Protein AF-A0A955UQC1-F1 (afdb_monomer)

Mean predicted aligned error: 3.85 Å

Structure (mmCIF, N/CA/C/O backbone):
data_AF-A0A955UQC1-F1
#
_entry.id   AF-A0A955UQC1-F1
#
loop_
_atom_site.group_PDB
_atom_site.id
_atom_site.type_symbol
_atom_site.label_atom_id
_atom_site.label_alt_id
_atom_site.label_comp_id
_atom_site.label_asym_id
_atom_site.label_entity_id
_atom_site.label_seq_id
_atom_site.pdbx_PDB_ins_code
_atom_site.Cartn_x
_atom_site.Cartn_y
_atom_site.Cartn_z
_atom_site.occupancy
_atom_site.B_iso_or_equiv
_atom_site.auth_seq_id
_atom_site.auth_comp_id
_atom_site.auth_asym_id
_atom_site.auth_atom_id
_atom_site.pdbx_PDB_model_num
ATOM 1 N N . TYR A 1 1 ? 3.484 3.403 5.126 1.00 84.62 1 TYR A N 1
ATOM 2 C CA . TYR A 1 1 ? 3.636 3.191 6.581 1.00 84.62 1 TYR A CA 1
ATOM 3 C C . TYR A 1 1 ? 2.274 3.178 7.235 1.00 84.62 1 TYR A C 1
ATOM 5 O O . TYR A 1 1 ? 1.627 4.215 7.297 1.00 84.62 1 TYR A O 1
ATOM 13 N N . MET A 1 2 ? 1.822 2.006 7.668 1.00 85.56 2 MET A N 1
ATOM 14 C CA . MET A 1 2 ? 0.507 1.845 8.287 1.00 85.56 2 MET A CA 1
ATOM 15 C C . MET A 1 2 ? 0.524 2.373 9.727 1.00 85.56 2 MET A C 1
ATOM 17 O O . MET A 1 2 ? 1.533 2.242 10.410 1.00 85.56 2 MET A O 1
ATOM 21 N N . GLY A 1 3 ? -0.562 3.000 10.184 1.00 79.56 3 GLY A N 1
ATOM 22 C CA . GLY A 1 3 ? -0.745 3.388 11.591 1.00 79.56 3 GLY A CA 1
ATOM 23 C C . GLY A 1 3 ? 0.014 4.616 12.073 1.00 79.56 3 GLY A C 1
ATOM 24 O O . GLY A 1 3 ? -0.370 5.173 13.093 1.00 79.56 3 GLY A O 1
ATOM 25 N N . VAL A 1 4 ? 1.039 5.088 11.357 1.00 83.25 4 VAL A N 1
ATOM 26 C CA . VAL A 1 4 ? 1.856 6.235 11.795 1.00 83.25 4 VAL A CA 1
ATOM 27 C C . VAL A 1 4 ? 0.993 7.456 12.116 1.00 83.25 4 VAL A C 1
ATOM 29 O O . VAL A 1 4 ? 1.142 8.016 13.198 1.00 83.25 4 VAL A O 1
ATOM 32 N N . SER A 1 5 ? 0.040 7.820 11.255 1.00 72.75 5 SER A N 1
ATOM 33 C CA . SER A 1 5 ? -0.878 8.936 11.524 1.00 72.75 5 SER A CA 1
ATOM 34 C C . SER A 1 5 ? -1.735 8.704 12.773 1.00 72.75 5 SER A C 1
ATOM 36 O O . SER A 1 5 ? -1.867 9.605 13.585 1.00 72.75 5 SER A O 1
ATOM 38 N N . ALA A 1 6 ? -2.231 7.487 13.013 1.00 71.50 6 ALA A N 1
ATOM 39 C CA . ALA A 1 6 ? -2.996 7.189 14.228 1.00 71.50 6 ALA A CA 1
ATOM 40 C C . ALA A 1 6 ? -2.135 7.317 15.500 1.00 71.50 6 ALA A C 1
ATOM 42 O O . ALA A 1 6 ? -2.596 7.814 16.523 1.00 71.50 6 ALA A O 1
ATOM 43 N N . THR A 1 7 ? -0.845 6.965 15.433 1.00 70.69 7 THR A N 1
ATOM 44 C CA . THR A 1 7 ? 0.076 7.173 16.567 1.00 70.69 7 THR A CA 1
ATOM 45 C C . THR A 1 7 ? 0.348 8.646 16.869 1.00 70.69 7 THR A C 1
ATOM 47 O O . THR A 1 7 ? 0.724 8.983 17.994 1.00 70.69 7 THR A O 1
ATOM 50 N N . VAL A 1 8 ? 0.135 9.537 15.892 1.00 69.06 8 VAL A N 1
ATOM 51 C CA . VAL A 1 8 ? 0.156 10.993 16.098 1.00 69.06 8 VAL A CA 1
ATOM 52 C C . VAL A 1 8 ? -1.052 11.459 16.909 1.00 69.06 8 VAL A C 1
ATOM 54 O O . VAL A 1 8 ? -0.929 12.437 17.643 1.00 69.06 8 VAL A O 1
ATOM 57 N N . ASP A 1 9 ? -2.175 10.753 16.860 1.00 71.38 9 ASP A N 1
ATOM 58 C CA . ASP A 1 9 ? -3.395 11.144 17.571 1.00 71.38 9 ASP A CA 1
ATOM 59 C C . ASP A 1 9 ? -3.494 10.532 18.978 1.00 71.38 9 ASP A C 1
ATOM 61 O O . ASP A 1 9 ? -4.309 10.968 19.787 1.00 71.38 9 ASP A O 1
ATOM 65 N N . GLU A 1 10 ? -2.615 9.581 19.322 1.00 80.44 10 GLU A N 1
ATOM 66 C CA . GLU A 1 10 ? -2.558 8.919 20.631 1.00 80.44 10 GLU A CA 1
ATOM 67 C C . GLU A 1 10 ? -1.360 9.417 21.471 1.00 80.44 10 GLU A C 1
ATOM 69 O O . GLU A 1 10 ? -0.238 8.924 21.314 1.00 80.44 10 GLU A O 1
ATOM 74 N N . PRO A 1 11 ? -1.535 10.372 22.412 1.00 73.75 11 PRO A N 1
ATOM 75 C CA . PRO A 1 11 ? -0.420 10.999 23.137 1.00 73.75 11 PRO A CA 1
ATOM 76 C C . PRO A 1 11 ? 0.472 10.027 23.925 1.00 73.75 11 PRO A C 1
ATOM 78 O O . PRO A 1 11 ? 1.648 10.313 24.141 1.00 73.75 11 PRO A O 1
ATOM 81 N N . GLY A 1 12 ? -0.071 8.882 24.349 1.00 81.00 12 GLY A N 1
ATOM 82 C CA . GLY A 1 12 ? 0.655 7.849 25.094 1.00 81.00 12 GLY A CA 1
ATOM 83 C C . GLY A 1 12 ? 1.403 6.827 24.231 1.00 81.00 12 GLY A C 1
ATOM 84 O O . GLY A 1 12 ? 2.103 5.980 24.788 1.00 81.00 12 GLY A O 1
ATOM 85 N N . HIS A 1 13 ? 1.271 6.871 22.900 1.00 83.44 13 HIS A N 1
ATOM 86 C CA . HIS A 1 13 ? 1.811 5.827 22.034 1.00 83.44 13 HIS A CA 1
ATOM 87 C C . HIS A 1 13 ? 3.357 5.812 22.060 1.00 83.44 13 HIS A C 1
ATOM 89 O O . HIS A 1 13 ? 3.979 6.859 21.848 1.00 83.44 13 HIS A O 1
ATOM 95 N N . PRO A 1 14 ? 4.022 4.652 22.264 1.00 83.19 14 PRO A N 1
ATOM 96 C CA . PRO A 1 14 ? 5.483 4.560 22.369 1.00 83.19 14 PRO A CA 1
ATOM 97 C C . PRO A 1 14 ? 6.253 5.211 21.214 1.00 83.19 14 PRO A C 1
ATOM 99 O O . PRO A 1 14 ? 7.292 5.833 21.445 1.00 83.19 14 PRO A O 1
ATOM 102 N N . LEU A 1 15 ? 5.722 5.124 19.988 1.00 83.81 15 LEU A N 1
ATOM 103 C CA . LEU A 1 15 ? 6.350 5.707 18.796 1.00 83.81 15 LEU A CA 1
ATOM 104 C C . LEU A 1 15 ? 6.416 7.239 18.809 1.00 83.81 15 LEU A C 1
ATOM 106 O O . LEU A 1 15 ? 7.282 7.798 18.143 1.00 83.81 15 LEU A O 1
ATOM 110 N N . ARG A 1 16 ? 5.610 7.941 19.620 1.00 85.94 16 ARG A N 1
ATOM 111 C CA . ARG A 1 16 ? 5.731 9.405 19.770 1.00 85.94 16 ARG A CA 1
ATOM 112 C C . ARG A 1 16 ? 7.060 9.850 20.371 1.00 85.94 16 ARG A C 1
ATOM 114 O O . ARG A 1 16 ? 7.409 11.025 20.281 1.00 85.94 16 ARG A O 1
ATOM 121 N N . ARG A 1 17 ? 7.801 8.933 21.001 1.00 86.75 17 ARG A N 1
ATOM 122 C CA . ARG A 1 17 ? 9.149 9.203 21.520 1.00 86.75 17 ARG A CA 1
ATOM 123 C C . ARG A 1 17 ? 10.223 9.161 20.437 1.00 86.75 17 ARG A C 1
ATOM 125 O O . ARG A 1 17 ? 11.336 9.606 20.697 1.00 86.75 17 ARG A O 1
ATOM 132 N N . LEU A 1 18 ? 9.917 8.636 19.250 1.00 88.88 18 LEU A N 1
ATOM 133 C CA . LEU A 1 18 ? 10.878 8.593 18.157 1.00 88.88 18 LEU A CA 1
ATOM 134 C C . LEU A 1 18 ? 11.140 10.012 17.634 1.00 88.88 18 LEU A C 1
ATOM 136 O O . LEU A 1 18 ? 10.176 10.719 17.326 1.00 88.88 18 LEU A O 1
ATOM 140 N N . PRO A 1 19 ? 12.413 10.420 17.458 1.00 91.06 19 PRO A N 1
ATOM 141 C CA . PRO A 1 19 ? 12.751 11.749 16.948 1.00 91.06 19 PRO A CA 1
ATOM 142 C C . PRO A 1 19 ? 12.067 12.069 15.619 1.00 91.06 19 PRO A C 1
ATOM 144 O O . PRO A 1 19 ? 11.591 13.181 15.415 1.00 91.06 19 PRO A O 1
ATOM 147 N N . LEU A 1 20 ? 11.951 11.069 14.742 1.00 90.06 20 LEU A N 1
ATOM 148 C CA . LEU A 1 20 ? 11.272 11.214 13.462 1.00 90.06 20 LEU A CA 1
ATOM 149 C C . LEU A 1 20 ? 9.786 11.571 13.619 1.00 90.06 20 LEU A C 1
ATOM 151 O O . LEU A 1 20 ? 9.292 12.456 12.924 1.00 90.06 20 LEU A O 1
ATOM 155 N N . ILE A 1 21 ? 9.074 10.904 14.531 1.00 89.94 21 ILE A N 1
ATOM 156 C CA . ILE A 1 21 ? 7.656 11.187 14.788 1.00 89.94 21 ILE A CA 1
ATOM 157 C C . ILE A 1 21 ? 7.507 12.558 15.447 1.00 89.94 21 ILE A C 1
ATOM 159 O O . ILE A 1 21 ? 6.613 13.312 15.082 1.00 89.94 21 ILE A O 1
ATOM 163 N N . GLN A 1 22 ? 8.412 12.930 16.355 1.00 90.44 22 GLN A N 1
ATOM 164 C CA . GLN A 1 22 ? 8.434 14.270 16.948 1.00 90.44 22 GLN A CA 1
ATOM 165 C C . GLN A 1 22 ? 8.659 15.371 15.908 1.00 90.44 22 GLN A C 1
ATOM 167 O O . GLN A 1 22 ? 8.051 16.434 16.013 1.00 90.44 22 GLN A O 1
ATOM 172 N N . ASP A 1 23 ? 9.516 15.126 14.916 1.00 92.25 23 ASP A N 1
ATOM 173 C CA . ASP A 1 23 ? 9.718 16.039 13.794 1.00 92.25 23 ASP A CA 1
ATOM 174 C C . ASP A 1 23 ? 8.457 16.110 12.920 1.00 92.25 23 ASP A C 1
ATOM 176 O O . ASP A 1 23 ? 7.991 17.213 12.646 1.00 92.25 23 ASP A O 1
ATOM 180 N N . LEU A 1 24 ? 7.841 14.970 12.579 1.00 89.06 24 LEU A N 1
ATOM 181 C CA . LEU A 1 24 ? 6.614 14.899 11.771 1.00 89.06 24 LEU A CA 1
ATOM 182 C C . LEU A 1 24 ? 5.438 15.684 12.376 1.00 89.06 24 LEU A C 1
ATOM 184 O O . LEU A 1 24 ? 4.658 16.277 11.637 1.00 89.06 24 LEU A O 1
ATOM 188 N N . VAL A 1 25 ? 5.306 15.698 13.704 1.00 87.75 25 VAL A N 1
ATOM 189 C CA . VAL A 1 25 ? 4.185 16.350 14.411 1.00 87.75 25 VAL A CA 1
ATOM 190 C C . VAL A 1 25 ? 4.533 17.735 14.949 1.00 87.75 25 VAL A C 1
ATOM 192 O O . VAL A 1 25 ? 3.756 18.321 15.697 1.00 87.75 25 VAL A O 1
ATOM 195 N N . SER A 1 26 ? 5.720 18.251 14.627 1.00 90.25 26 SER A N 1
ATOM 196 C CA . SER A 1 26 ? 6.192 19.516 15.178 1.00 90.25 26 SER A CA 1
ATOM 197 C C . SER A 1 26 ? 5.432 20.716 14.609 1.00 90.25 26 SER A C 1
ATOM 199 O O . SER A 1 26 ? 5.205 20.816 13.399 1.00 90.25 26 SER A O 1
ATOM 201 N N . ASP A 1 27 ? 5.136 21.694 15.467 1.00 92.94 27 ASP A N 1
ATOM 202 C CA . ASP A 1 27 ? 4.647 23.012 15.046 1.00 92.94 27 ASP A CA 1
ATOM 203 C C . ASP A 1 27 ? 5.689 23.797 14.230 1.00 92.94 27 ASP A C 1
ATOM 205 O O . ASP A 1 27 ? 5.326 24.664 13.439 1.00 92.94 27 ASP A O 1
ATOM 209 N N . ASP A 1 28 ? 6.973 23.450 14.351 1.00 96.62 28 ASP A N 1
ATOM 210 C CA . ASP A 1 28 ? 8.043 24.023 13.539 1.00 96.62 28 ASP A CA 1
ATOM 211 C C . ASP A 1 28 ? 8.021 23.456 12.110 1.00 96.62 28 ASP A C 1
ATOM 213 O O . ASP A 1 28 ? 8.192 22.253 11.885 1.00 96.62 28 ASP A O 1
ATOM 217 N N . THR A 1 29 ? 7.848 24.341 11.126 1.00 96.38 29 THR A N 1
ATOM 218 C CA . THR A 1 29 ? 7.756 23.978 9.706 1.00 96.38 29 THR A CA 1
ATOM 219 C C . THR A 1 29 ? 8.990 23.234 9.199 1.00 96.38 29 THR A C 1
ATOM 221 O O . THR A 1 29 ? 8.847 22.273 8.445 1.00 96.38 29 THR A O 1
ATOM 224 N N . ALA A 1 30 ? 10.199 23.635 9.599 1.00 96.31 30 ALA A N 1
ATOM 225 C CA . ALA A 1 30 ? 11.427 23.006 9.123 1.00 96.31 30 ALA A CA 1
ATOM 226 C C . ALA A 1 30 ? 11.591 21.597 9.710 1.00 96.31 30 ALA A C 1
ATOM 228 O O . ALA A 1 30 ? 11.988 20.672 9.000 1.00 96.31 30 ALA A O 1
ATOM 229 N N . ARG A 1 31 ? 11.247 21.406 10.989 1.00 95.38 31 ARG A N 1
ATOM 230 C CA . ARG A 1 31 ? 11.199 20.076 11.618 1.00 95.38 31 ARG A CA 1
ATOM 231 C C . ARG A 1 31 ? 10.185 19.175 10.923 1.00 95.38 31 ARG A C 1
ATOM 233 O O . ARG A 1 31 ? 10.532 18.064 10.527 1.00 95.38 31 ARG A O 1
ATOM 240 N N . ARG A 1 32 ? 8.981 19.692 10.680 1.00 93.62 32 ARG A N 1
ATOM 241 C CA . ARG A 1 32 ? 7.915 18.968 9.979 1.00 93.62 32 ARG A CA 1
ATOM 242 C C . ARG A 1 32 ? 8.330 18.531 8.583 1.00 93.62 32 ARG A C 1
ATOM 244 O O . ARG A 1 32 ? 8.141 17.374 8.216 1.00 93.62 32 ARG A O 1
ATOM 251 N N . GLN A 1 33 ? 8.953 19.434 7.827 1.00 94.75 33 GLN A N 1
ATOM 252 C CA . GLN A 1 33 ? 9.478 19.138 6.497 1.00 94.75 33 GLN A CA 1
ATOM 253 C C . GLN A 1 33 ? 10.528 18.026 6.529 1.00 94.75 33 GLN A C 1
ATOM 255 O O . GLN A 1 33 ? 10.461 17.125 5.699 1.00 94.75 33 GLN A O 1
ATOM 260 N N . ARG A 1 34 ? 11.456 18.028 7.496 1.00 94.19 34 ARG A N 1
ATOM 261 C CA . ARG A 1 34 ? 12.424 16.926 7.639 1.00 94.19 34 ARG A CA 1
ATOM 262 C C . ARG A 1 34 ? 11.745 15.591 7.917 1.00 94.19 34 ARG A C 1
ATOM 264 O O . ARG A 1 34 ? 12.123 14.595 7.306 1.00 94.19 34 ARG A O 1
ATOM 271 N N . GLY A 1 35 ? 10.738 15.580 8.793 1.00 92.12 35 GLY A N 1
ATOM 272 C CA . GLY A 1 35 ? 9.942 14.387 9.071 1.00 92.12 35 GLY A CA 1
ATOM 273 C C . GLY A 1 35 ? 9.303 13.831 7.798 1.00 92.12 35 GLY A C 1
ATOM 274 O O . GLY A 1 35 ? 9.534 12.679 7.445 1.00 92.12 35 GLY A O 1
ATOM 275 N N . ILE A 1 36 ? 8.578 14.675 7.058 1.00 91.94 36 ILE A N 1
ATOM 276 C CA . ILE A 1 36 ? 7.939 14.305 5.784 1.00 91.94 36 ILE A CA 1
ATOM 277 C C . ILE A 1 36 ? 8.969 13.786 4.769 1.00 91.94 36 ILE A C 1
ATOM 279 O O . ILE A 1 36 ? 8.755 12.743 4.151 1.00 91.94 36 ILE A O 1
ATOM 283 N N . LEU A 1 37 ? 10.102 14.477 4.613 1.00 93.56 37 LEU A N 1
ATOM 284 C CA . LEU A 1 37 ? 11.151 14.087 3.669 1.00 93.56 37 LEU A CA 1
ATOM 285 C C . LEU A 1 37 ? 11.747 12.715 3.988 1.00 93.56 37 LEU A C 1
ATOM 287 O O . LEU A 1 37 ? 12.004 11.950 3.064 1.00 93.56 37 LEU A O 1
ATOM 291 N N . ALA A 1 38 ? 11.921 12.368 5.265 1.00 92.75 38 ALA A N 1
ATOM 292 C CA . ALA A 1 38 ? 12.414 11.048 5.651 1.00 92.75 38 ALA A CA 1
ATOM 293 C C . ALA A 1 38 ? 11.444 9.923 5.239 1.00 92.75 38 ALA A C 1
ATOM 295 O O . ALA A 1 38 ? 11.882 8.889 4.732 1.00 92.75 38 ALA A O 1
ATOM 296 N N . PHE A 1 39 ? 10.130 10.137 5.377 1.00 90.56 39 PHE A N 1
ATOM 297 C CA . PHE A 1 39 ? 9.125 9.189 4.880 1.00 90.56 39 PHE A CA 1
ATOM 298 C C . PHE A 1 39 ? 9.166 9.052 3.358 1.00 90.56 39 PHE A C 1
ATOM 300 O O . PHE A 1 39 ? 9.179 7.932 2.851 1.00 90.56 39 PHE A O 1
ATOM 307 N N . LEU A 1 40 ? 9.228 10.172 2.630 1.00 91.19 40 LEU A N 1
ATOM 308 C CA . LEU A 1 40 ? 9.308 10.161 1.167 1.00 91.19 40 LEU A CA 1
ATOM 309 C C . LEU A 1 40 ? 10.587 9.478 0.670 1.00 91.19 40 LEU A C 1
ATOM 311 O O . LEU A 1 40 ? 10.532 8.669 -0.252 1.00 91.19 40 LEU A O 1
ATOM 315 N N . GLN A 1 41 ? 11.728 9.743 1.308 1.00 92.88 41 GLN A N 1
ATOM 316 C CA . GLN A 1 41 ? 12.997 9.100 0.974 1.00 92.88 41 GLN A CA 1
ATOM 317 C C . GLN A 1 41 ? 12.936 7.587 1.205 1.00 92.88 41 GLN A C 1
ATOM 319 O O . GLN A 1 41 ? 13.411 6.813 0.374 1.00 92.88 41 GLN A O 1
ATOM 324 N N . SER A 1 42 ? 12.332 7.158 2.313 1.00 93.19 42 SER A N 1
ATOM 325 C CA . SER A 1 42 ? 12.134 5.741 2.602 1.00 93.19 42 SER A CA 1
ATOM 326 C C . SER A 1 42 ? 11.236 5.065 1.561 1.00 93.19 42 SER A C 1
ATOM 328 O O . SER A 1 42 ? 11.638 4.067 0.969 1.00 93.19 42 SER A O 1
ATOM 330 N N . LEU A 1 43 ? 10.062 5.636 1.273 1.00 90.81 43 LEU A N 1
ATOM 331 C CA . LEU A 1 43 ? 9.136 5.084 0.281 1.00 90.81 43 LEU A CA 1
ATOM 332 C C . LEU A 1 43 ? 9.744 5.049 -1.123 1.00 90.81 43 LEU A C 1
ATOM 334 O O . LEU A 1 43 ? 9.540 4.075 -1.839 1.00 90.81 43 LEU A O 1
ATOM 338 N N . GLY A 1 44 ? 10.507 6.077 -1.504 1.00 92.38 44 GLY A N 1
ATOM 339 C CA . GLY A 1 44 ? 11.137 6.154 -2.820 1.00 92.38 44 GLY A CA 1
ATOM 340 C C . GLY A 1 44 ? 12.318 5.201 -2.998 1.00 92.38 44 GLY A C 1
ATOM 341 O O . GLY A 1 44 ? 12.479 4.623 -4.069 1.00 92.38 44 GLY A O 1
ATOM 342 N N . SER A 1 45 ? 13.120 4.995 -1.949 1.00 92.31 45 SER A N 1
ATOM 343 C CA . SER A 1 45 ? 14.260 4.063 -1.972 1.00 92.31 45 SER A CA 1
ATOM 344 C C . SER A 1 45 ? 13.887 2.611 -1.679 1.00 92.31 45 SER A C 1
ATOM 346 O O . SER A 1 45 ? 14.706 1.723 -1.900 1.00 92.31 45 SER A O 1
ATOM 348 N N . GLY A 1 46 ? 12.691 2.368 -1.138 1.00 91.19 46 GLY A N 1
ATOM 349 C CA . GLY A 1 46 ? 12.277 1.055 -0.645 1.00 91.19 46 GLY A CA 1
ATOM 350 C C . GLY A 1 46 ? 12.971 0.647 0.659 1.00 91.19 46 GLY A C 1
ATOM 351 O O . GLY A 1 46 ? 12.732 -0.447 1.157 1.00 91.19 46 GLY A O 1
ATOM 352 N N . VAL A 1 47 ? 13.818 1.507 1.238 1.00 92.88 47 VAL A N 1
ATOM 353 C CA . VAL A 1 47 ? 14.520 1.223 2.493 1.00 92.88 47 VAL A CA 1
ATOM 354 C C . VAL A 1 47 ? 13.607 1.581 3.665 1.00 92.88 47 VAL A C 1
ATOM 356 O O . VAL A 1 47 ? 13.283 2.762 3.832 1.00 92.88 47 VAL A O 1
ATOM 359 N N . PRO A 1 48 ? 13.180 0.610 4.492 1.00 92.94 48 PRO A N 1
ATOM 360 C CA . PRO A 1 48 ? 12.281 0.876 5.603 1.00 92.94 48 PRO A CA 1
ATOM 361 C C . PRO A 1 48 ? 12.971 1.648 6.734 1.00 92.94 48 PRO A C 1
ATOM 363 O O . PRO A 1 48 ? 14.168 1.518 6.973 1.00 92.94 48 PRO A O 1
ATOM 366 N N . ILE A 1 49 ? 12.170 2.401 7.479 1.00 91.88 49 ILE A N 1
ATOM 367 C CA . ILE A 1 49 ? 12.481 3.005 8.770 1.00 91.88 49 ILE A CA 1
ATOM 368 C C . ILE A 1 49 ? 12.173 1.913 9.798 1.00 91.88 49 ILE A C 1
ATOM 370 O O . ILE A 1 49 ? 10.990 1.624 10.014 1.00 91.88 49 ILE A O 1
ATOM 374 N N . PRO A 1 50 ? 13.191 1.246 10.373 1.00 89.50 50 PRO A N 1
ATOM 375 C CA . PRO A 1 50 ? 13.005 -0.027 11.070 1.00 89.50 50 PRO A CA 1
ATOM 376 C C . PRO A 1 50 ? 11.970 0.025 12.196 1.00 89.50 50 PRO A C 1
ATOM 378 O O . PRO A 1 50 ? 11.149 -0.881 12.325 1.00 89.50 50 PRO A O 1
ATOM 381 N N . GLU A 1 51 ? 11.949 1.113 12.964 1.00 85.50 51 GLU A N 1
ATOM 382 C CA . GLU A 1 51 ? 11.040 1.297 14.097 1.00 85.50 51 GLU A CA 1
ATOM 383 C C . GLU A 1 51 ? 9.569 1.423 13.678 1.00 85.50 51 GLU A C 1
ATOM 385 O O . GLU A 1 51 ? 8.676 1.189 14.489 1.00 85.50 51 GLU A O 1
ATOM 390 N N . LEU A 1 52 ? 9.308 1.795 12.422 1.00 87.94 52 LEU A N 1
ATOM 391 C CA . LEU A 1 52 ? 7.965 1.990 11.868 1.00 87.94 52 LEU A CA 1
ATOM 392 C C . LEU A 1 52 ? 7.538 0.864 10.918 1.00 87.94 52 LEU A C 1
ATOM 394 O O . LEU A 1 52 ? 6.391 0.838 10.474 1.00 87.94 52 LEU A O 1
ATOM 398 N N . ALA A 1 53 ? 8.460 -0.036 10.578 1.00 89.75 53 ALA A N 1
ATOM 399 C CA . ALA A 1 53 ? 8.241 -1.144 9.654 1.00 89.75 53 ALA A CA 1
ATOM 400 C C . ALA A 1 53 ? 8.284 -2.521 10.339 1.00 89.75 53 ALA A C 1
ATOM 402 O O . ALA A 1 53 ? 8.204 -3.545 9.662 1.00 89.75 53 ALA A O 1
ATOM 403 N N . SER A 1 54 ? 8.429 -2.566 11.666 1.00 89.50 54 SER A N 1
ATOM 404 C CA . SER A 1 54 ? 8.463 -3.822 12.412 1.00 89.50 54 SER A CA 1
ATOM 405 C C . SER A 1 54 ? 7.082 -4.479 12.481 1.00 89.50 54 SER A C 1
ATOM 407 O O . SER A 1 54 ? 6.050 -3.814 12.588 1.00 89.50 54 SER A O 1
ATOM 409 N N . ASP A 1 55 ? 7.058 -5.810 12.494 1.00 91.62 55 ASP A N 1
ATOM 410 C CA . ASP A 1 55 ? 5.826 -6.586 12.680 1.00 91.62 55 ASP A CA 1
ATOM 411 C C . ASP A 1 55 ? 5.147 -6.310 14.028 1.00 91.62 55 ASP A C 1
ATOM 413 O O . ASP A 1 55 ? 3.922 -6.390 14.119 1.00 91.62 55 ASP A O 1
ATOM 417 N N . GLU A 1 56 ? 5.929 -5.957 15.054 1.00 88.56 56 GLU A N 1
ATOM 418 C CA . GLU A 1 56 ? 5.424 -5.538 16.367 1.00 88.56 56 GLU A CA 1
ATOM 419 C C . GLU A 1 56 ? 4.509 -4.315 16.252 1.00 88.56 56 GLU A C 1
ATOM 421 O O . GLU A 1 56 ? 3.556 -4.186 17.015 1.00 88.56 56 GLU A O 1
ATOM 426 N N . PHE A 1 57 ? 4.753 -3.449 15.268 1.00 86.62 57 PHE A N 1
ATOM 427 C CA . PHE A 1 57 ? 3.919 -2.287 15.012 1.00 86.62 57 PHE A CA 1
ATOM 428 C C . PHE A 1 57 ? 2.871 -2.527 13.915 1.00 86.62 57 PHE A C 1
ATOM 430 O O . PHE A 1 57 ? 1.698 -2.176 14.084 1.00 86.62 57 PHE A O 1
ATOM 437 N N . ILE A 1 58 ? 3.261 -3.157 12.802 1.00 90.94 58 ILE A N 1
ATOM 438 C CA . ILE A 1 58 ? 2.381 -3.355 11.642 1.00 90.94 58 ILE A CA 1
ATOM 439 C C . ILE A 1 58 ? 1.215 -4.283 11.986 1.00 90.94 58 ILE A C 1
ATOM 441 O O . ILE A 1 58 ? 0.072 -3.937 11.695 1.00 90.94 58 ILE A O 1
ATOM 445 N N . LYS A 1 59 ? 1.467 -5.443 12.608 1.00 94.06 59 LYS A N 1
ATOM 446 C CA . LYS A 1 59 ? 0.419 -6.456 12.817 1.00 94.06 59 LYS A CA 1
ATOM 447 C C . LYS A 1 59 ? -0.693 -5.975 13.755 1.00 94.06 59 LYS A C 1
ATOM 449 O O . LYS A 1 59 ? -1.856 -6.138 13.392 1.00 94.06 59 LYS A O 1
ATOM 454 N N . PRO A 1 60 ? -0.412 -5.358 14.923 1.00 92.00 60 PRO A N 1
ATOM 455 C CA . PRO A 1 60 ? -1.481 -4.843 15.780 1.00 92.00 60 PRO A CA 1
ATOM 456 C C . PRO A 1 60 ? -2.279 -3.721 15.118 1.00 92.00 60 PRO A C 1
ATOM 458 O O . PRO A 1 60 ? -3.501 -3.685 15.243 1.00 92.00 60 PRO A O 1
ATOM 461 N N . THR A 1 61 ? -1.604 -2.841 14.374 1.00 91.94 61 THR A N 1
ATOM 462 C CA . THR A 1 61 ? -2.270 -1.777 13.616 1.00 91.94 61 THR A CA 1
ATOM 463 C C . THR A 1 61 ? -3.195 -2.354 12.548 1.00 91.94 61 THR A C 1
ATOM 465 O O . THR A 1 61 ? -4.351 -1.948 12.453 1.00 91.94 61 THR A O 1
ATOM 468 N N . TRP A 1 62 ? -2.704 -3.314 11.760 1.00 95.62 62 TRP A N 1
ATOM 469 C CA . TRP A 1 62 ? -3.492 -3.967 10.722 1.00 95.62 62 TRP A CA 1
ATOM 470 C C . TRP A 1 62 ? -4.697 -4.693 11.311 1.00 95.62 62 TRP A C 1
ATOM 472 O O . TRP A 1 62 ? -5.818 -4.465 10.870 1.00 95.62 62 TRP A O 1
ATOM 482 N N . ARG A 1 63 ? -4.493 -5.473 12.378 1.00 95.94 63 ARG A N 1
ATOM 483 C CA . ARG A 1 63 ? -5.583 -6.147 13.089 1.00 95.94 63 ARG A CA 1
ATOM 484 C C . ARG A 1 63 ? -6.658 -5.163 13.545 1.00 95.94 63 ARG A C 1
ATOM 486 O O . ARG A 1 63 ? -7.833 -5.427 13.334 1.00 95.94 63 ARG A O 1
ATOM 493 N N . ARG A 1 64 ? -6.270 -4.009 14.096 1.00 94.12 64 ARG A N 1
ATOM 494 C CA . ARG A 1 64 ? -7.226 -2.968 14.498 1.00 94.12 64 ARG A CA 1
ATOM 495 C C . ARG A 1 64 ? -8.024 -2.424 13.308 1.00 94.12 64 ARG A C 1
ATOM 497 O O . ARG A 1 64 ? -9.215 -2.182 13.453 1.00 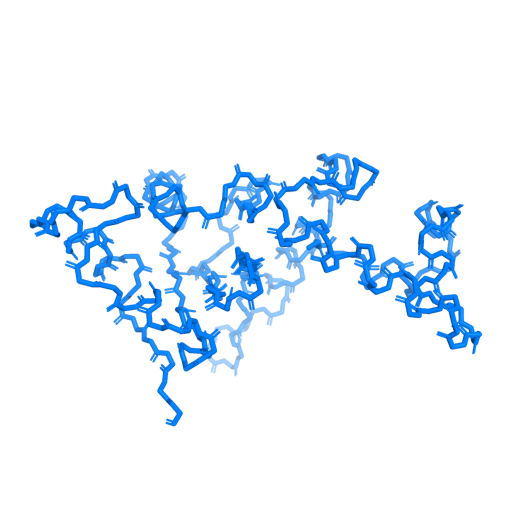94.12 64 ARG A O 1
ATOM 504 N N . ILE A 1 65 ? -7.395 -2.228 12.147 1.00 94.75 65 ILE A N 1
ATOM 505 C CA . ILE A 1 65 ? -8.093 -1.806 10.918 1.00 94.75 65 ILE A CA 1
ATOM 506 C C . ILE A 1 65 ? -9.110 -2.870 10.490 1.00 94.75 65 ILE A C 1
ATOM 508 O O . ILE A 1 65 ? -10.253 -2.527 10.203 1.00 94.75 65 ILE A O 1
ATOM 512 N N . VAL A 1 66 ? -8.715 -4.146 10.503 1.00 96.94 66 VAL A N 1
ATOM 513 C CA . VAL A 1 66 ? -9.594 -5.279 10.175 1.00 96.94 66 VAL A CA 1
ATOM 514 C C . VAL A 1 66 ? -10.780 -5.354 11.137 1.00 96.94 66 VAL A C 1
ATOM 516 O O . VAL A 1 66 ? -11.925 -5.433 10.703 1.00 96.94 66 VAL A O 1
ATOM 519 N N . GLU A 1 67 ? -10.523 -5.279 12.444 1.00 96.88 67 GLU A N 1
ATOM 520 C CA . GLU A 1 67 ? -11.553 -5.289 13.488 1.00 96.88 67 GLU A CA 1
ATOM 521 C C . GLU A 1 67 ? -12.544 -4.132 13.318 1.00 96.88 67 GLU A C 1
ATOM 523 O O . GLU A 1 67 ? -13.751 -4.347 13.403 1.00 96.88 67 GLU A O 1
ATOM 528 N N . LEU A 1 68 ? -12.052 -2.919 13.041 1.00 95.75 68 LEU A N 1
ATOM 529 C CA . LEU A 1 68 ? -12.899 -1.746 12.822 1.00 95.75 68 LEU A CA 1
ATOM 530 C C . LEU A 1 68 ? -13.735 -1.867 11.546 1.00 95.75 68 LEU A C 1
ATOM 532 O O . LEU A 1 68 ? -14.922 -1.559 11.585 1.00 95.75 68 LEU A O 1
ATOM 536 N N . ALA A 1 69 ? -13.147 -2.321 10.437 1.00 97.06 69 ALA A N 1
ATOM 537 C CA . ALA A 1 69 ? -13.890 -2.539 9.199 1.00 97.06 69 ALA A CA 1
ATOM 538 C C . ALA A 1 69 ? -15.011 -3.565 9.418 1.00 97.06 69 ALA A C 1
ATOM 540 O O . ALA A 1 69 ? -16.169 -3.268 9.156 1.00 97.06 69 ALA A O 1
ATOM 541 N N . ASN A 1 70 ? -14.699 -4.716 10.018 1.00 96.44 70 ASN A N 1
ATOM 542 C CA . ASN A 1 70 ? -15.687 -5.762 10.283 1.00 96.44 70 ASN A CA 1
ATOM 543 C C . ASN A 1 70 ? -16.786 -5.318 11.265 1.00 96.44 70 ASN A C 1
ATOM 545 O O . ASN A 1 70 ? -17.940 -5.700 11.107 1.00 96.44 70 ASN A O 1
ATOM 549 N N . ALA A 1 71 ? -16.451 -4.521 12.284 1.00 97.25 71 ALA A N 1
ATOM 550 C CA . ALA A 1 71 ? -17.425 -4.033 13.264 1.00 97.25 71 ALA A CA 1
ATOM 551 C C . ALA A 1 71 ? -18.399 -2.987 12.695 1.00 97.25 71 ALA A C 1
ATOM 553 O O . ALA A 1 71 ? -19.447 -2.746 13.295 1.00 97.25 71 ALA A O 1
ATOM 554 N N . HIS A 1 72 ? -18.043 -2.357 11.574 1.00 96.75 72 HIS A N 1
ATOM 555 C CA . HIS A 1 72 ? -18.823 -1.306 10.925 1.00 96.75 72 HIS A CA 1
ATOM 556 C C . HIS A 1 72 ? -19.337 -1.703 9.536 1.00 96.75 72 HIS A C 1
ATOM 558 O O . HIS A 1 72 ? -19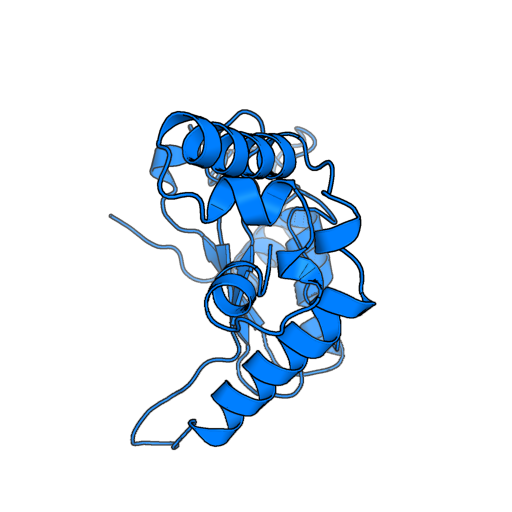.885 -0.853 8.839 1.00 96.75 72 HIS A O 1
ATOM 564 N N . ASP A 1 73 ? -19.180 -2.964 9.128 1.00 96.25 73 ASP A N 1
ATOM 565 C CA . ASP A 1 73 ? -19.806 -3.492 7.920 1.00 96.25 73 ASP A CA 1
ATOM 566 C C . ASP A 1 73 ? -21.266 -3.869 8.212 1.00 96.25 73 ASP A C 1
ATOM 568 O O . ASP A 1 73 ? -21.558 -4.746 9.027 1.00 96.25 73 ASP A O 1
ATOM 572 N N . GLU A 1 74 ? -22.199 -3.191 7.545 1.00 96.31 74 GLU A N 1
ATOM 573 C CA . GLU A 1 74 ? -23.639 -3.411 7.663 1.00 96.31 74 GLU A CA 1
ATOM 574 C C . GLU A 1 74 ? -24.210 -3.797 6.288 1.00 96.31 74 GLU A C 1
ATOM 576 O O . GLU A 1 74 ? -24.627 -2.923 5.514 1.00 96.31 74 GLU A O 1
ATOM 581 N N . PRO A 1 75 ? -24.259 -5.101 5.947 1.00 93.50 75 PRO A N 1
ATOM 582 C CA . PRO A 1 75 ? -24.690 -5.559 4.632 1.00 93.50 75 PRO A CA 1
ATOM 583 C C . PRO A 1 75 ? -26.048 -4.988 4.201 1.00 93.50 75 PRO A C 1
ATOM 585 O O . P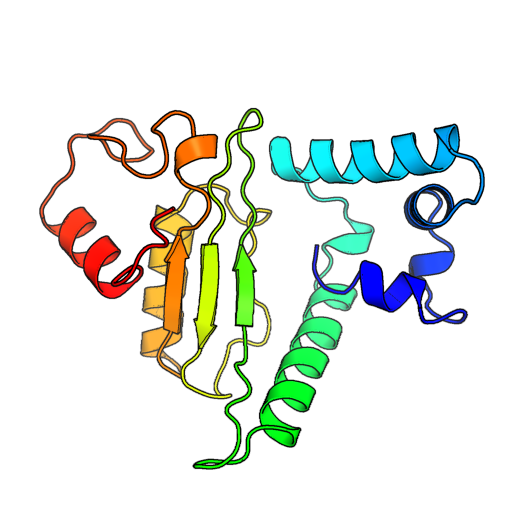RO A 1 75 ? -27.063 -5.147 4.878 1.00 93.50 75 PRO A O 1
ATOM 588 N N . GLY A 1 76 ? -26.065 -4.334 3.036 1.00 95.38 76 GLY A N 1
ATOM 589 C CA . GLY A 1 76 ? -27.253 -3.675 2.481 1.00 95.38 76 GLY A CA 1
ATOM 590 C C . GLY A 1 76 ? -27.503 -2.247 2.983 1.00 95.38 76 GLY A C 1
ATOM 591 O O . GLY A 1 76 ? -28.406 -1.591 2.467 1.00 95.38 76 GLY A O 1
ATOM 592 N N . VAL A 1 77 ? -26.703 -1.751 3.933 1.00 97.12 77 VAL A N 1
ATOM 593 C CA . VAL A 1 77 ? -26.771 -0.378 4.462 1.00 97.12 77 VAL A CA 1
ATOM 594 C C . VAL A 1 77 ? -25.469 0.370 4.184 1.00 97.12 77 VAL A C 1
ATOM 596 O O . VAL A 1 77 ? -25.486 1.417 3.536 1.00 97.12 77 VAL A O 1
ATOM 599 N N . PHE A 1 78 ? -24.341 -0.175 4.634 1.00 96.44 78 PHE A N 1
ATOM 600 C CA . PHE A 1 78 ? -23.016 0.407 4.465 1.00 96.44 78 PHE A CA 1
ATOM 601 C C . PHE A 1 78 ? -21.973 -0.702 4.373 1.00 96.44 78 PHE A C 1
ATOM 603 O O . PHE A 1 78 ? -21.961 -1.601 5.205 1.00 96.44 78 PHE A O 1
ATOM 610 N N . THR A 1 79 ? -21.087 -0.620 3.380 1.00 94.88 79 THR A N 1
ATOM 611 C CA . THR A 1 79 ? -19.987 -1.575 3.241 1.00 94.88 79 THR A CA 1
ATOM 612 C C . THR A 1 79 ? -18.687 -0.953 3.708 1.00 94.88 79 THR A C 1
ATOM 614 O O . THR A 1 79 ? -18.215 0.026 3.123 1.00 94.88 79 THR A O 1
ATOM 617 N N . ALA A 1 80 ? -18.100 -1.545 4.742 1.00 96.44 80 ALA A N 1
ATOM 618 C CA . ALA A 1 80 ? -16.772 -1.194 5.211 1.00 96.44 80 ALA A CA 1
ATOM 619 C C . ALA A 1 80 ? -15.760 -2.181 4.627 1.00 96.44 80 ALA A C 1
ATOM 621 O O . ALA A 1 80 ? -15.856 -3.387 4.832 1.00 96.44 80 ALA A O 1
ATOM 622 N N . PHE A 1 81 ? -14.765 -1.674 3.904 1.00 96.00 81 PHE A N 1
ATOM 623 C CA . PHE A 1 81 ? -13.736 -2.527 3.324 1.00 96.00 81 PHE A CA 1
ATOM 624 C C . PHE A 1 81 ? -12.541 -2.671 4.258 1.00 96.00 81 PHE A C 1
ATOM 626 O O . PHE A 1 81 ? -11.956 -1.678 4.700 1.00 96.00 81 PHE A O 1
ATOM 633 N N . VAL A 1 82 ? -12.108 -3.913 4.464 1.00 97.75 82 VAL A N 1
ATOM 634 C CA . VAL A 1 82 ? -10.728 -4.186 4.858 1.00 97.75 82 VAL A CA 1
ATOM 635 C C . VAL A 1 82 ? -9.850 -3.822 3.662 1.00 97.75 82 VAL A C 1
ATOM 637 O O . VAL A 1 82 ? -9.941 -4.441 2.602 1.00 97.75 82 VAL A O 1
ATOM 640 N N . ALA A 1 83 ? -9.047 -2.767 3.795 1.00 97.25 83 ALA A N 1
ATOM 641 C CA . ALA A 1 83 ? -8.279 -2.218 2.683 1.00 97.25 83 ALA A CA 1
ATOM 642 C C . ALA A 1 83 ? -7.036 -1.451 3.150 1.00 97.25 83 ALA A C 1
ATOM 644 O O . ALA A 1 83 ? -6.958 -0.990 4.291 1.00 97.25 83 ALA A O 1
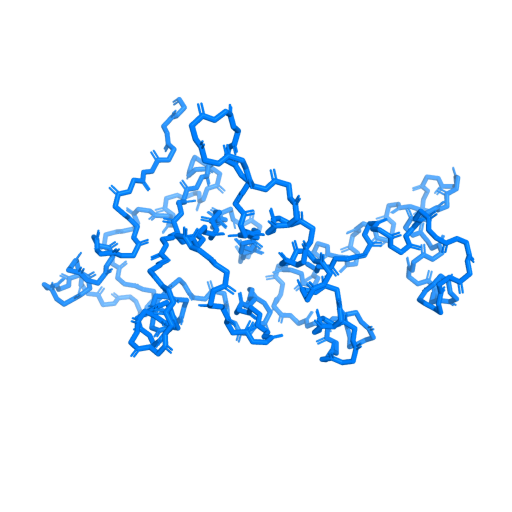ATOM 645 N N . TYR A 1 84 ? -6.064 -1.297 2.253 1.00 97.31 84 TYR A N 1
ATOM 646 C CA . TYR A 1 84 ? -4.883 -0.463 2.474 1.00 97.31 84 TYR A CA 1
ATOM 647 C C . TYR A 1 84 ? -4.308 0.068 1.155 1.00 97.31 84 TYR A C 1
ATOM 649 O O . TYR A 1 84 ? -4.558 -0.481 0.084 1.00 97.31 84 TYR A O 1
ATOM 657 N N . GLU A 1 85 ? -3.505 1.129 1.235 1.00 96.38 85 GLU A N 1
ATOM 658 C CA . GLU A 1 85 ? -2.754 1.640 0.085 1.00 96.38 85 GLU A CA 1
ATOM 659 C C . GLU A 1 85 ? -1.377 0.965 0.006 1.00 96.38 85 GLU A C 1
ATOM 661 O O . GLU A 1 85 ? -0.587 0.989 0.957 1.00 96.38 85 GLU A O 1
ATOM 666 N N . TYR A 1 86 ? -1.084 0.370 -1.147 1.00 97.44 86 TYR A N 1
ATOM 667 C CA . TYR A 1 86 ? 0.253 -0.044 -1.548 1.00 97.44 86 TYR A CA 1
ATOM 668 C C . TYR A 1 86 ? 0.906 1.121 -2.302 1.00 97.44 86 TYR A C 1
ATOM 670 O O . TYR A 1 86 ? 0.451 1.497 -3.380 1.00 97.44 86 TYR A O 1
ATOM 678 N N . THR A 1 87 ? 1.956 1.707 -1.717 1.00 94.62 87 THR A N 1
ATOM 679 C CA . THR A 1 87 ? 2.495 3.034 -2.088 1.00 94.62 87 THR A CA 1
ATOM 680 C C . THR A 1 87 ? 3.953 2.958 -2.585 1.00 94.62 87 THR A C 1
ATOM 682 O O . THR A 1 87 ? 4.863 3.451 -1.907 1.00 94.62 87 THR A O 1
ATOM 685 N N . PRO A 1 88 ? 4.267 2.270 -3.694 1.00 94.88 88 PRO A N 1
ATOM 686 C CA . PRO A 1 88 ? 5.600 2.319 -4.284 1.00 94.88 88 PRO A CA 1
ATOM 687 C C . PRO A 1 88 ? 5.805 3.659 -4.996 1.00 94.88 88 PRO A C 1
ATOM 689 O O . PRO A 1 88 ? 4.946 4.120 -5.752 1.00 94.88 88 PRO A O 1
ATOM 692 N N . MET A 1 89 ? 6.967 4.268 -4.760 1.00 93.31 89 MET A N 1
ATOM 693 C CA . MET A 1 89 ? 7.336 5.545 -5.371 1.00 93.31 89 MET A CA 1
ATOM 694 C C . MET A 1 89 ? 8.737 5.511 -6.013 1.00 93.31 89 MET A C 1
ATOM 696 O O . MET A 1 89 ? 9.561 6.391 -5.730 1.00 93.31 89 MET A O 1
ATOM 700 N N . PRO A 1 90 ? 9.066 4.495 -6.838 1.00 90.62 90 PRO A N 1
ATOM 701 C CA . PRO A 1 90 ? 10.398 4.364 -7.417 1.00 90.62 90 PRO A CA 1
ATOM 702 C C . PRO A 1 90 ? 10.752 5.632 -8.186 1.00 90.62 90 PRO A C 1
ATOM 704 O O . PRO A 1 90 ? 10.021 6.059 -9.079 1.00 90.62 90 PRO A O 1
ATOM 707 N N . GLN A 1 91 ? 11.872 6.257 -7.824 1.00 89.12 91 GLN A N 1
ATOM 708 C CA . GLN A 1 91 ? 12.346 7.487 -8.472 1.00 89.12 91 GLN A CA 1
ATOM 709 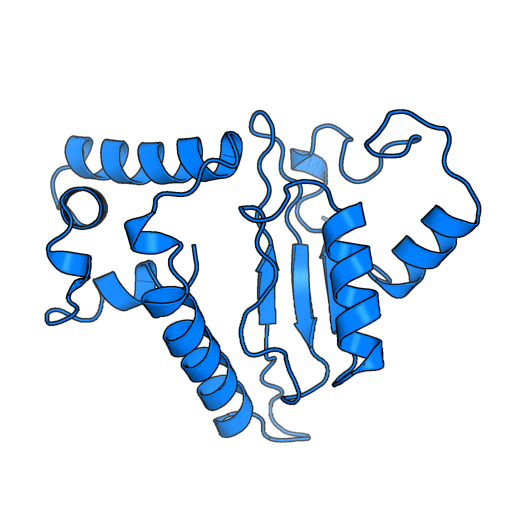C C . GLN A 1 91 ? 11.294 8.621 -8.497 1.00 89.12 91 GLN A C 1
ATOM 711 O O . GLN A 1 91 ? 11.300 9.455 -9.400 1.00 89.12 91 GLN A O 1
ATOM 716 N N . GLY A 1 92 ? 10.379 8.656 -7.522 1.00 90.50 92 GLY A N 1
ATOM 717 C CA . GLY A 1 92 ? 9.313 9.661 -7.453 1.00 90.50 92 GLY A CA 1
ATOM 718 C C . GLY A 1 92 ? 8.077 9.357 -8.310 1.00 90.50 92 GLY A C 1
ATOM 719 O O . GLY A 1 92 ? 7.165 10.178 -8.340 1.00 90.50 92 GLY A O 1
ATOM 720 N N . GLN A 1 93 ? 8.026 8.212 -8.997 1.00 93.50 93 GLN A N 1
ATOM 721 C CA . GLN A 1 93 ? 6.908 7.842 -9.870 1.00 93.50 93 GLN A CA 1
ATOM 722 C C . GLN A 1 93 ? 5.770 7.197 -9.089 1.00 93.50 93 GLN A C 1
ATOM 724 O O . GLN A 1 93 ? 6.003 6.308 -8.276 1.00 93.50 93 GLN A O 1
ATOM 729 N N . ASN A 1 94 ? 4.532 7.603 -9.361 1.00 94.62 94 ASN A N 1
ATOM 730 C CA . ASN A 1 94 ? 3.368 7.058 -8.674 1.00 94.62 94 ASN A CA 1
ATOM 731 C C . ASN A 1 94 ? 2.976 5.691 -9.256 1.00 94.62 94 ASN A C 1
ATOM 733 O O . ASN A 1 94 ? 2.469 5.604 -10.373 1.00 94.62 94 ASN A O 1
ATOM 737 N N . LEU A 1 95 ? 3.196 4.626 -8.486 1.00 95.81 95 LEU A N 1
ATOM 738 C CA . LEU A 1 95 ? 2.724 3.276 -8.796 1.00 95.81 95 LEU A CA 1
ATOM 739 C C . LEU A 1 95 ? 1.745 2.775 -7.720 1.00 95.81 95 LEU A C 1
ATOM 741 O O . LEU A 1 95 ? 1.747 1.601 -7.347 1.00 95.81 95 LEU A O 1
ATOM 745 N N . HIS A 1 96 ? 0.917 3.666 -7.183 1.00 97.25 96 HIS A N 1
ATOM 746 C CA . HIS A 1 96 ? 0.068 3.336 -6.049 1.00 97.25 96 HIS A CA 1
ATOM 747 C C . HIS A 1 96 ? -1.124 2.464 -6.450 1.00 97.25 96 HIS A C 1
ATOM 749 O O . HIS A 1 96 ? -1.629 2.539 -7.576 1.00 97.25 96 HIS A O 1
ATOM 755 N N . ARG A 1 97 ? -1.574 1.636 -5.504 1.00 98.00 97 ARG A N 1
ATOM 756 C CA . ARG A 1 97 ? -2.765 0.791 -5.619 1.00 98.00 97 ARG A CA 1
ATOM 757 C C . ARG A 1 97 ? -3.554 0.806 -4.319 1.00 98.00 97 ARG A C 1
ATOM 759 O O . ARG A 1 97 ? -2.976 0.606 -3.252 1.00 98.00 97 ARG A O 1
ATOM 766 N N . ASN A 1 98 ? -4.874 0.908 -4.422 1.00 98.12 98 ASN A N 1
ATOM 767 C CA . ASN A 1 98 ? -5.758 0.545 -3.317 1.00 98.12 98 ASN A CA 1
ATOM 768 C C . ASN A 1 98 ? -5.971 -0.968 -3.334 1.00 98.12 98 ASN A C 1
ATOM 770 O O . ASN A 1 98 ? -6.531 -1.492 -4.295 1.00 98.12 98 ASN A O 1
ATOM 774 N N . VAL A 1 99 ? -5.525 -1.669 -2.295 1.00 98.44 99 VAL A N 1
ATOM 775 C CA . VAL A 1 99 ? -5.765 -3.104 -2.113 1.00 98.44 99 VAL A CA 1
ATOM 776 C C . VAL A 1 99 ? -7.016 -3.275 -1.265 1.00 98.44 99 VAL A C 1
ATOM 778 O O . VAL A 1 99 ? -7.077 -2.760 -0.150 1.00 98.44 99 VAL A O 1
ATOM 781 N N . ILE A 1 100 ? -8.014 -3.974 -1.802 1.00 98.06 100 ILE A N 1
ATOM 782 C CA . ILE A 1 100 ? -9.343 -4.124 -1.206 1.00 98.06 100 ILE A CA 1
ATOM 783 C C . ILE A 1 100 ? -9.679 -5.608 -1.122 1.00 98.06 100 ILE A C 1
ATOM 785 O O . ILE A 1 100 ? -9.667 -6.312 -2.135 1.00 98.06 100 ILE A O 1
ATOM 789 N N . PHE A 1 101 ? -9.996 -6.069 0.084 1.00 97.94 101 PHE A N 1
ATOM 790 C CA . PHE A 1 101 ? -10.436 -7.434 0.336 1.00 97.94 101 PHE A CA 1
ATOM 791 C C . PHE A 1 101 ? -11.960 -7.522 0.268 1.00 97.94 101 PHE A C 1
ATOM 793 O O . PHE A 1 101 ? -12.672 -6.584 0.628 1.00 97.94 101 PHE A O 1
ATOM 800 N N . ARG A 1 102 ? -12.463 -8.668 -0.196 1.00 94.94 102 ARG A N 1
ATOM 801 C CA . ARG A 1 102 ? -13.898 -8.970 -0.250 1.00 94.94 102 ARG A CA 1
ATOM 802 C C . ARG A 1 102 ? -14.508 -9.102 1.147 1.00 94.94 102 ARG A C 1
ATOM 804 O O . ARG A 1 102 ? -15.677 -8.770 1.312 1.00 94.94 102 ARG A O 1
ATOM 811 N N . GLY A 1 103 ? -13.741 -9.607 2.108 1.00 92.88 103 GLY A N 1
ATOM 812 C CA . GLY A 1 103 ? -14.185 -9.858 3.473 1.00 92.88 103 GLY A CA 1
ATOM 813 C C . GLY A 1 103 ? -13.049 -9.734 4.488 1.00 92.88 103 GLY A C 1
ATOM 814 O O . GLY A 1 103 ? -12.025 -9.100 4.224 1.00 92.88 103 GLY A O 1
ATOM 815 N N . GLY A 1 104 ? -13.274 -10.298 5.675 1.00 93.31 104 GLY A N 1
ATOM 816 C CA . GLY A 1 104 ? -12.391 -10.175 6.832 1.00 93.31 104 GLY A CA 1
ATOM 817 C C . GLY A 1 104 ? -11.369 -11.302 7.006 1.00 93.31 104 GLY A C 1
ATOM 818 O O . GLY A 1 104 ? -10.538 -11.192 7.908 1.00 93.31 104 GLY A O 1
ATOM 819 N N . ASP A 1 105 ? -11.411 -12.365 6.193 1.00 94.44 105 ASP A N 1
ATOM 820 C CA . ASP A 1 105 ? -10.432 -13.459 6.242 1.00 94.44 105 ASP A CA 1
ATOM 821 C C . ASP A 1 105 ? -9.161 -13.068 5.479 1.00 94.4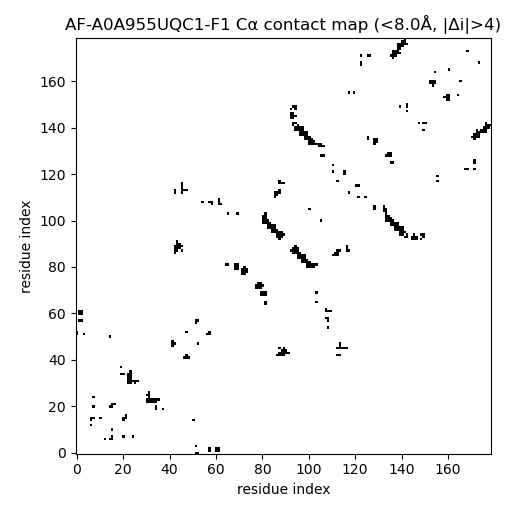4 105 ASP A C 1
ATOM 823 O O . ASP A 1 105 ? -8.958 -13.388 4.303 1.00 94.44 105 ASP A O 1
ATOM 827 N N . VAL A 1 106 ? -8.327 -12.278 6.154 1.00 96.62 106 VAL A N 1
ATOM 828 C CA . VAL A 1 106 ? -7.142 -11.636 5.583 1.00 96.62 106 VAL A CA 1
ATOM 829 C C . VAL A 1 106 ? -5.865 -12.065 6.311 1.00 96.62 106 VAL A C 1
ATOM 831 O O . VAL A 1 106 ? -5.914 -12.451 7.480 1.00 96.62 106 VAL A O 1
ATOM 834 N N . PRO A 1 107 ? -4.683 -11.953 5.678 1.00 96.50 107 PRO A N 1
ATOM 835 C CA . PRO A 1 107 ? -3.420 -12.249 6.346 1.00 96.50 107 PRO A CA 1
ATOM 836 C C . PRO A 1 107 ? -3.178 -11.360 7.570 1.00 96.50 107 PRO A C 1
ATOM 838 O O . PRO A 1 107 ? -3.504 -10.174 7.562 1.00 96.50 107 PRO A O 1
ATOM 841 N N . ASP A 1 108 ? -2.460 -11.890 8.562 1.00 95.88 108 ASP A N 1
ATOM 842 C CA . ASP A 1 108 ? -2.049 -11.151 9.770 1.00 95.88 108 ASP A CA 1
ATOM 843 C C . ASP A 1 108 ? -1.173 -9.918 9.487 1.00 95.88 108 ASP A C 1
ATOM 845 O O . ASP A 1 108 ? -0.996 -9.059 10.354 1.00 95.88 108 ASP A O 1
ATOM 849 N N . ARG A 1 109 ? -0.576 -9.837 8.293 1.00 95.44 109 ARG A N 1
ATOM 850 C CA . ARG A 1 109 ? 0.274 -8.733 7.846 1.00 95.44 109 ARG A CA 1
ATOM 851 C C . ARG A 1 109 ? 0.052 -8.479 6.349 1.00 95.44 109 ARG A C 1
ATOM 853 O O . ARG A 1 109 ? 0.194 -9.422 5.568 1.00 95.44 109 ARG A O 1
ATOM 860 N N . PRO A 1 110 ? -0.221 -7.233 5.929 1.00 96.25 110 PRO A N 1
ATOM 861 C CA . PRO A 1 110 ? -0.336 -6.889 4.516 1.00 96.25 110 PRO A CA 1
ATOM 862 C C . PRO A 1 110 ? 1.036 -6.891 3.824 1.00 96.25 110 PRO A C 1
ATOM 864 O O . PRO A 1 110 ? 2.073 -6.718 4.474 1.00 96.25 110 PRO A O 1
ATOM 867 N N . PHE A 1 111 ? 1.040 -7.046 2.500 1.00 97.19 111 PHE A N 1
ATOM 868 C CA . PHE A 1 111 ? 2.230 -6.837 1.675 1.00 97.19 111 PHE A CA 1
ATOM 869 C C . PHE A 1 111 ? 2.423 -5.350 1.381 1.00 97.19 111 PHE A C 1
ATOM 871 O O . PHE A 1 111 ? 1.503 -4.668 0.930 1.00 97.19 111 PHE A O 1
ATOM 878 N N . SER A 1 112 ? 3.620 -4.843 1.647 1.00 95.50 112 SER A N 1
ATOM 879 C CA . SER A 1 112 ? 3.964 -3.425 1.589 1.00 95.50 112 SER A CA 1
ATOM 880 C C . SER A 1 112 ? 4.873 -3.112 0.404 1.00 95.50 112 SER A C 1
ATOM 882 O O . SER A 1 112 ? 5.656 -3.951 -0.033 1.00 95.50 112 SER A O 1
ATOM 884 N N . SER A 1 113 ? 4.878 -1.855 -0.048 1.00 95.25 113 SER A N 1
ATOM 885 C CA . SER A 1 113 ? 5.885 -1.366 -1.003 1.00 95.25 113 SER A CA 1
ATOM 886 C C . SER A 1 113 ? 7.313 -1.372 -0.444 1.00 95.25 113 SER A C 1
ATOM 888 O O . SER A 1 113 ? 8.272 -1.225 -1.197 1.00 95.25 113 SER A O 1
ATOM 890 N N . LEU A 1 114 ? 7.455 -1.558 0.874 1.00 94.56 114 LEU A N 1
ATOM 891 C CA . LEU A 1 114 ? 8.729 -1.794 1.557 1.00 94.56 114 LEU A CA 1
ATOM 892 C C . LEU A 1 114 ? 9.157 -3.274 1.543 1.00 94.56 114 LEU A C 1
ATOM 894 O O . LEU A 1 114 ? 10.308 -3.557 1.856 1.00 94.56 114 LEU A O 1
ATOM 898 N N . ASP A 1 115 ? 8.254 -4.203 1.205 1.00 95.69 115 ASP A N 1
ATOM 899 C CA . ASP A 1 115 ? 8.607 -5.606 0.940 1.00 95.69 115 ASP A CA 1
ATOM 900 C C . ASP A 1 115 ? 9.106 -5.754 -0.504 1.00 95.69 115 ASP A C 1
ATOM 902 O O . ASP A 1 115 ? 10.142 -6.367 -0.751 1.00 95.69 115 ASP A O 1
ATOM 906 N N . SER A 1 116 ? 8.391 -5.144 -1.453 1.00 96.31 116 SER A N 1
ATOM 907 C CA . SER A 1 116 ? 8.840 -4.944 -2.832 1.00 96.31 116 SER A CA 1
ATOM 908 C C . SER A 1 116 ? 8.093 -3.782 -3.471 1.00 96.31 116 SER A C 1
ATOM 910 O O . SER A 1 116 ? 6.892 -3.624 -3.255 1.00 96.31 116 SER A O 1
ATOM 912 N N . GLN A 1 117 ? 8.781 -2.998 -4.302 1.00 95.31 117 GLN A N 1
ATOM 913 C CA . GLN A 1 117 ? 8.164 -1.967 -5.145 1.00 95.31 117 GLN A CA 1
ATOM 914 C C . GLN A 1 117 ? 7.663 -2.508 -6.497 1.00 95.31 117 GLN A C 1
ATOM 916 O O . GLN A 1 117 ? 7.036 -1.763 -7.251 1.00 95.31 117 GLN A O 1
ATOM 921 N N . ASN A 1 118 ? 7.957 -3.772 -6.820 1.00 95.81 118 ASN A N 1
ATOM 922 C CA . ASN A 1 118 ? 7.512 -4.410 -8.051 1.00 95.81 118 ASN A CA 1
ATOM 923 C C . ASN A 1 118 ? 6.028 -4.813 -7.930 1.00 95.81 118 ASN A C 1
ATOM 925 O O . ASN A 1 118 ? 5.689 -5.596 -7.037 1.00 95.81 118 ASN A O 1
ATOM 929 N N . PRO A 1 119 ? 5.138 -4.335 -8.819 1.00 96.00 119 PRO A N 1
ATOM 930 C CA . PRO A 1 119 ? 3.734 -4.734 -8.796 1.00 96.00 119 PRO A CA 1
ATOM 931 C C . PRO A 1 119 ? 3.517 -6.232 -9.055 1.00 96.00 119 PRO A C 1
ATOM 933 O O . PRO A 1 119 ? 2.540 -6.780 -8.557 1.00 96.00 119 PRO A O 1
ATOM 936 N N . GLU A 1 120 ? 4.420 -6.910 -9.768 1.00 97.31 120 GLU A N 1
ATOM 937 C CA . GLU A 1 120 ? 4.317 -8.358 -10.008 1.00 97.31 120 GLU A CA 1
ATOM 938 C C . GLU A 1 120 ? 4.457 -9.150 -8.696 1.00 97.31 120 GLU A C 1
ATOM 940 O O . GLU A 1 120 ? 3.681 -10.070 -8.448 1.00 97.31 120 GLU A O 1
ATOM 945 N N . ASP A 1 121 ? 5.336 -8.715 -7.785 1.00 98.38 121 ASP A N 1
ATOM 946 C CA . ASP A 1 121 ? 5.484 -9.340 -6.462 1.00 98.38 121 ASP A CA 1
ATOM 947 C C . ASP A 1 121 ? 4.236 -9.127 -5.588 1.00 98.38 121 ASP A C 1
ATOM 949 O O . ASP A 1 121 ? 3.854 -10.004 -4.803 1.00 98.38 121 ASP A O 1
ATOM 953 N N . LEU A 1 122 ? 3.575 -7.969 -5.735 1.00 98.50 122 LEU A N 1
ATOM 954 C CA . LEU A 1 122 ? 2.272 -7.730 -5.117 1.00 98.50 122 LEU A CA 1
ATOM 955 C C . LEU A 1 122 ? 1.234 -8.701 -5.689 1.00 98.50 122 LEU A C 1
ATOM 957 O O . LEU A 1 122 ? 0.509 -9.319 -4.916 1.00 98.50 122 LEU A O 1
ATOM 961 N N . TRP A 1 123 ? 1.151 -8.862 -7.011 1.00 98.50 123 TRP A N 1
ATOM 962 C CA . TRP A 1 123 ? 0.182 -9.768 -7.636 1.00 98.50 123 TRP A CA 1
ATOM 963 C C . TRP A 1 123 ? 0.400 -11.227 -7.240 1.00 98.50 123 TRP A C 1
ATOM 965 O O . TRP A 1 123 ? -0.566 -11.925 -6.934 1.00 98.50 123 TRP A O 1
ATOM 975 N N . ASP A 1 124 ? 1.653 -11.665 -7.150 1.00 98.50 124 ASP A N 1
ATOM 976 C CA . ASP A 1 124 ? 2.011 -12.977 -6.618 1.00 98.50 124 ASP A CA 1
ATOM 977 C C . ASP A 1 124 ? 1.531 -13.156 -5.174 1.00 98.50 124 ASP A C 1
ATOM 979 O O . ASP A 1 124 ? 1.062 -14.230 -4.785 1.00 98.50 124 ASP A O 1
ATOM 983 N N . TRP A 1 125 ? 1.643 -12.111 -4.352 1.00 98.44 125 TRP A N 1
ATOM 984 C CA . TRP A 1 125 ? 1.111 -12.134 -2.995 1.00 98.44 125 TRP A CA 1
ATOM 985 C C . TRP A 1 125 ? -0.419 -12.187 -2.975 1.00 98.44 125 TRP A C 1
ATOM 987 O O . TRP A 1 125 ? -0.967 -13.017 -2.253 1.00 98.44 125 TRP A O 1
ATOM 997 N N . LEU A 1 126 ? -1.108 -11.391 -3.795 1.00 98.56 126 LEU A N 1
ATOM 998 C CA . LEU A 1 126 ? -2.573 -11.400 -3.900 1.00 98.56 126 LEU A CA 1
ATOM 999 C C . LEU A 1 126 ? -3.110 -12.764 -4.360 1.00 98.56 126 LEU A C 1
ATOM 1001 O O . LEU A 1 126 ? -4.098 -13.255 -3.814 1.00 98.56 126 LEU A O 1
ATOM 1005 N N . ASP A 1 127 ? -2.431 -13.420 -5.305 1.00 98.19 127 ASP A N 1
ATOM 1006 C CA . ASP A 1 127 ? -2.781 -14.772 -5.751 1.00 98.19 127 ASP A CA 1
ATOM 1007 C C . ASP A 1 127 ? -2.643 -15.800 -4.611 1.00 98.19 127 ASP A C 1
ATOM 1009 O O . ASP A 1 127 ? -3.496 -16.681 -4.476 1.00 98.19 127 ASP A O 1
ATOM 1013 N N . ARG A 1 128 ? -1.631 -15.664 -3.738 1.00 97.38 128 ARG A N 1
ATOM 1014 C CA . ARG A 1 128 ? -1.499 -16.506 -2.533 1.00 97.38 128 ARG A CA 1
ATOM 1015 C C . ARG A 1 128 ? -2.589 -16.227 -1.506 1.00 97.38 128 ARG A C 1
ATOM 1017 O O . ARG A 1 128 ? -3.155 -17.176 -0.978 1.00 97.38 128 ARG A O 1
ATOM 1024 N N . VAL A 1 129 ? -2.890 -14.955 -1.245 1.00 96.75 129 VAL A N 1
ATOM 1025 C CA . VAL A 1 129 ? -3.964 -14.545 -0.327 1.00 96.75 129 VAL A CA 1
ATOM 1026 C C . VAL A 1 129 ? -5.287 -15.172 -0.746 1.00 96.75 129 VAL A C 1
ATOM 1028 O O . VAL A 1 129 ? -5.914 -15.861 0.054 1.00 96.75 129 VAL A O 1
ATOM 1031 N N . ARG A 1 130 ? -5.652 -15.024 -2.023 1.00 96.56 130 ARG A N 1
ATOM 1032 C CA . ARG A 1 130 ? -6.889 -15.576 -2.586 1.00 96.56 130 ARG A CA 1
ATOM 1033 C C . ARG A 1 130 ? -6.966 -17.102 -2.490 1.00 96.56 130 ARG A C 1
ATOM 1035 O O . ARG A 1 130 ? -8.055 -17.662 -2.447 1.00 96.56 130 ARG A O 1
ATOM 1042 N N . ALA A 1 131 ? -5.826 -17.791 -2.484 1.00 95.81 131 ALA A N 1
ATOM 1043 C CA . ALA A 1 131 ? -5.779 -19.244 -2.342 1.00 95.81 131 ALA A CA 1
ATOM 1044 C C . ALA A 1 131 ? -5.996 -19.723 -0.894 1.00 95.81 131 ALA A C 1
ATOM 1046 O O . ALA A 1 131 ? -6.306 -20.898 -0.694 1.00 95.81 131 ALA A O 1
ATOM 1047 N N . THR A 1 132 ? -5.808 -18.853 0.103 1.00 92.62 132 THR A N 1
ATOM 1048 C CA . THR A 1 132 ? -5.827 -19.224 1.528 1.00 92.62 132 THR A CA 1
ATOM 1049 C C . THR A 1 132 ? -6.870 -18.494 2.371 1.00 92.62 132 THR A C 1
ATOM 1051 O O . THR A 1 132 ? -7.045 -18.8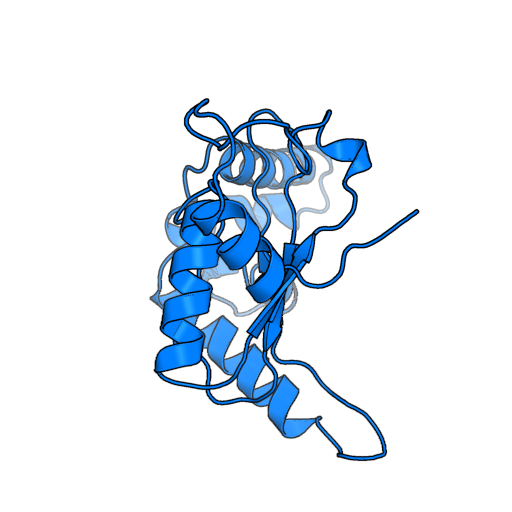81 3.520 1.00 92.62 132 THR A O 1
ATOM 1054 N N . GLY A 1 133 ? -7.526 -17.465 1.836 1.00 91.69 133 GLY A N 1
ATOM 1055 C CA . GLY A 1 133 ? -8.519 -16.656 2.546 1.00 91.69 133 GLY A CA 1
ATOM 1056 C C . GLY A 1 133 ? -9.507 -15.999 1.585 1.00 91.69 133 GLY A C 1
ATOM 1057 O O . GLY A 1 133 ? -9.903 -16.602 0.584 1.00 91.69 133 GLY A O 1
ATOM 1058 N N . ASP A 1 134 ? -9.900 -14.760 1.878 1.00 92.62 134 ASP A N 1
ATOM 1059 C CA . ASP A 1 134 ? -10.848 -14.015 1.051 1.00 92.62 134 ASP A CA 1
ATOM 1060 C C . ASP A 1 134 ? -10.264 -13.556 -0.296 1.00 92.62 134 ASP A C 1
ATOM 1062 O O . ASP A 1 134 ? -9.055 -13.414 -0.500 1.00 92.62 134 ASP A O 1
ATOM 1066 N N . ASP A 1 135 ? -11.171 -13.284 -1.238 1.00 96.50 135 ASP A N 1
ATOM 1067 C CA . ASP A 1 135 ? -10.817 -12.657 -2.510 1.00 96.50 135 ASP A CA 1
ATOM 1068 C C . ASP A 1 135 ? -10.314 -11.222 -2.296 1.00 96.50 135 ASP A C 1
ATOM 1070 O O . ASP A 1 135 ? -10.734 -10.522 -1.373 1.00 96.50 135 ASP A O 1
ATOM 1074 N N . VAL A 1 136 ? -9.426 -10.769 -3.174 1.00 98.06 136 VAL A N 1
ATOM 1075 C CA . VAL A 1 136 ? -8.739 -9.482 -3.055 1.00 98.06 136 VAL A CA 1
ATOM 1076 C C . VAL A 1 136 ? -8.452 -8.911 -4.438 1.00 98.06 136 VAL A C 1
ATOM 1078 O O . VAL A 1 136 ? -8.139 -9.651 -5.372 1.00 98.06 136 VAL A O 1
ATOM 1081 N N . ILE A 1 137 ? -8.544 -7.591 -4.572 1.00 98.19 137 ILE A N 1
ATOM 1082 C CA . ILE A 1 137 ? -8.152 -6.862 -5.782 1.00 98.19 137 ILE A CA 1
ATOM 1083 C C . ILE A 1 137 ? -7.250 -5.680 -5.430 1.00 98.19 137 ILE A C 1
ATOM 1085 O O . ILE A 1 137 ? -7.287 -5.161 -4.315 1.00 98.19 137 ILE A O 1
ATOM 1089 N N . ALA A 1 138 ? -6.469 -5.229 -6.403 1.00 98.56 138 ALA A N 1
ATOM 1090 C CA . ALA A 1 138 ? -5.719 -3.987 -6.375 1.00 98.56 138 ALA A CA 1
ATOM 1091 C C . ALA A 1 138 ? -6.271 -3.037 -7.444 1.00 98.56 138 ALA A C 1
ATOM 1093 O O . ALA A 1 138 ? -6.476 -3.428 -8.589 1.00 98.56 138 ALA A O 1
ATOM 1094 N N . ILE A 1 139 ? -6.501 -1.779 -7.085 1.00 98.31 139 ILE A N 1
ATOM 1095 C CA . ILE A 1 139 ? -6.977 -0.749 -8.009 1.00 98.31 139 ILE A CA 1
ATOM 1096 C C . ILE A 1 139 ? -5.838 0.249 -8.222 1.00 98.31 139 ILE A C 1
ATOM 1098 O O . ILE A 1 139 ? -5.579 1.046 -7.312 1.00 98.31 139 ILE A O 1
ATOM 1102 N N . PRO A 1 140 ? -5.130 0.219 -9.367 1.00 97.56 140 PRO A N 1
ATOM 1103 C CA . PRO A 1 140 ? -4.170 1.260 -9.701 1.00 97.56 140 PRO A CA 1
ATOM 1104 C C . PRO A 1 140 ? -4.878 2.613 -9.812 1.00 97.56 140 PRO A C 1
ATOM 1106 O O . PRO A 1 140 ? -5.982 2.716 -10.356 1.00 97.56 140 PRO A O 1
ATOM 1109 N N . HIS A 1 141 ? -4.233 3.652 -9.287 1.00 97.00 141 HIS A N 1
ATOM 1110 C CA . HIS A 1 141 ? -4.791 5.000 -9.229 1.00 97.00 141 HIS A CA 1
ATOM 1111 C C . HIS A 1 141 ? -3.713 6.057 -9.508 1.00 97.00 141 HIS A C 1
ATOM 1113 O O . HIS A 1 141 ? -2.518 5.785 -9.394 1.00 97.00 141 HIS A O 1
ATOM 1119 N N . ASN A 1 142 ? -4.137 7.241 -9.954 1.00 94.12 142 ASN A N 1
ATOM 1120 C CA . ASN A 1 142 ? -3.289 8.371 -10.342 1.00 94.12 142 ASN A CA 1
ATOM 1121 C C . ASN A 1 142 ? -2.204 8.000 -11.376 1.00 94.12 142 ASN A C 1
ATOM 1123 O O . ASN A 1 142 ? -1.048 8.429 -11.302 1.00 94.12 142 ASN A O 1
ATOM 1127 N N . GLY A 1 143 ? -2.576 7.172 -12.362 1.00 92.81 143 GLY A N 1
ATOM 1128 C CA . GLY A 1 143 ? -1.643 6.611 -13.345 1.00 92.81 143 GLY A CA 1
ATOM 1129 C C . GLY A 1 143 ? -0.916 7.658 -14.202 1.00 92.81 143 GLY A C 1
ATOM 1130 O O . GLY A 1 143 ? 0.184 7.396 -14.687 1.00 92.81 143 GLY A O 1
ATOM 1131 N N . ASN A 1 144 ? -1.463 8.866 -14.345 1.00 93.31 144 ASN A N 1
ATOM 1132 C CA . ASN A 1 144 ? -0.810 10.011 -14.991 1.00 93.31 144 ASN A CA 1
ATOM 1133 C C . ASN A 1 144 ? 0.494 10.435 -14.288 1.00 93.31 144 ASN A C 1
ATOM 1135 O O . ASN A 1 144 ? 1.414 10.905 -14.953 1.00 93.31 144 ASN A O 1
ATOM 1139 N N . ALA A 1 145 ? 0.607 10.232 -12.972 1.00 94.44 145 ALA A N 1
ATOM 1140 C CA . ALA A 1 145 ? 1.812 10.535 -12.198 1.00 94.44 145 ALA A CA 1
ATOM 1141 C C . ALA A 1 145 ? 2.843 9.386 -12.194 1.00 94.44 145 ALA A C 1
ATOM 1143 O O . ALA A 1 145 ? 3.863 9.479 -11.516 1.00 94.44 145 ALA A O 1
ATOM 1144 N N . SER A 1 146 ? 2.595 8.306 -12.945 1.00 94.44 146 SER A N 1
ATOM 1145 C CA . SER A 1 146 ? 3.525 7.173 -13.077 1.00 94.44 146 SER A CA 1
ATOM 1146 C C . SER A 1 146 ? 4.601 7.369 -14.147 1.00 94.44 146 SER A C 1
ATOM 1148 O O . SER A 1 146 ? 5.466 6.510 -14.306 1.00 94.44 146 SER A O 1
ATOM 1150 N N . ASN A 1 147 ? 4.503 8.440 -14.946 1.00 93.69 147 ASN A N 1
ATOM 1151 C CA . ASN A 1 147 ? 5.332 8.661 -16.136 1.00 93.69 147 ASN A CA 1
ATOM 1152 C C . ASN A 1 147 ? 5.322 7.457 -17.105 1.00 93.69 147 ASN A C 1
ATOM 1154 O O . ASN A 1 147 ? 6.345 7.066 -17.662 1.00 93.69 147 ASN A O 1
ATOM 1158 N N . GLY A 1 148 ? 4.146 6.839 -17.269 1.00 93.00 148 GLY A N 1
ATOM 1159 C CA . GLY A 1 148 ? 3.914 5.703 -18.165 1.00 93.00 148 GLY A CA 1
ATOM 1160 C C . GLY A 1 148 ? 4.211 4.329 -17.559 1.00 93.00 148 GLY A C 1
ATOM 1161 O O . GLY A 1 148 ? 3.819 3.326 -18.148 1.00 93.00 148 GLY A O 1
ATOM 1162 N N . LEU A 1 149 ? 4.828 4.257 -16.374 1.00 93.75 149 LEU A N 1
ATOM 1163 C CA . LEU A 1 149 ? 5.208 2.982 -15.757 1.00 93.75 149 LEU A CA 1
ATOM 1164 C C . LEU A 1 149 ? 4.002 2.120 -15.355 1.00 93.75 149 LEU A C 1
ATOM 1166 O O . LEU A 1 149 ? 4.085 0.897 -15.411 1.00 93.75 149 LEU A O 1
ATOM 1170 N N . MET A 1 150 ? 2.862 2.727 -14.999 1.00 94.62 150 MET A N 1
ATOM 1171 C CA . MET A 1 150 ? 1.657 1.976 -14.607 1.00 94.62 150 MET A CA 1
ATOM 1172 C C . MET A 1 150 ? 1.108 1.113 -15.756 1.00 94.62 150 MET A C 1
ATOM 1174 O O . MET A 1 150 ? 0.547 0.040 -15.532 1.00 94.62 150 MET A O 1
ATOM 1178 N N . TYR A 1 151 ? 1.279 1.571 -16.996 1.00 93.94 151 TYR A N 1
ATOM 1179 C CA . TYR A 1 151 ? 0.777 0.926 -18.213 1.00 93.94 151 TYR A CA 1
ATOM 1180 C C . TYR A 1 151 ? 1.910 0.702 -19.218 1.00 93.94 151 TYR A C 1
ATOM 1182 O O . TYR A 1 151 ? 1.738 0.916 -20.418 1.00 93.94 151 TYR A O 1
ATOM 1190 N N . ALA A 1 152 ? 3.081 0.305 -18.714 1.00 93.38 152 ALA A N 1
ATOM 1191 C CA . ALA A 1 152 ? 4.235 -0.005 -19.542 1.00 93.38 152 ALA A CA 1
ATOM 1192 C C . ALA A 1 152 ? 3.922 -1.135 -20.540 1.00 93.38 152 ALA A C 1
ATOM 1194 O O . ALA A 1 152 ? 3.126 -2.032 -20.268 1.00 93.38 152 ALA A O 1
ATOM 1195 N N . SER A 1 153 ? 4.581 -1.108 -21.699 1.00 93.44 153 SER A N 1
ATOM 1196 C CA . SER A 1 153 ? 4.466 -2.147 -22.735 1.00 93.44 153 SER A CA 1
ATOM 1197 C C . SER A 1 153 ? 5.367 -3.365 -22.488 1.00 93.44 153 SER A C 1
ATOM 1199 O O . SER A 1 153 ? 5.477 -4.233 -23.352 1.00 93.44 153 SER A O 1
ATOM 1201 N N . ALA A 1 154 ? 6.053 -3.396 -21.348 1.00 95.56 154 ALA A N 1
ATOM 1202 C CA . ALA A 1 154 ? 6.988 -4.430 -20.929 1.00 95.56 154 ALA A CA 1
ATOM 1203 C C . ALA A 1 154 ? 6.753 -4.753 -19.448 1.00 95.56 154 ALA A C 1
ATOM 1205 O O . ALA A 1 154 ? 6.204 -3.931 -18.709 1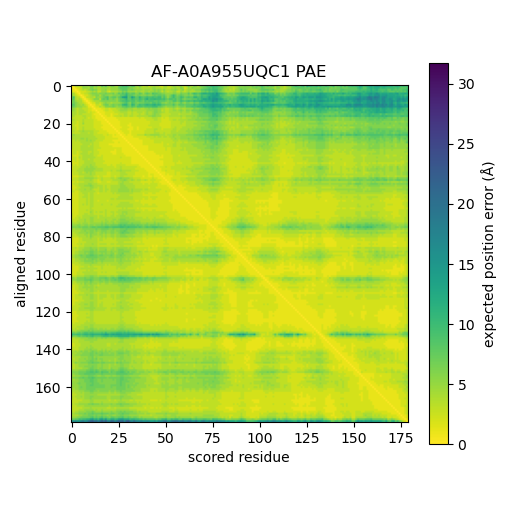.00 95.56 154 ALA A O 1
ATOM 1206 N N . MET A 1 155 ? 7.177 -5.942 -19.034 1.00 94.31 155 MET A N 1
ATOM 1207 C CA . MET A 1 155 ? 7.249 -6.341 -17.631 1.00 94.31 155 MET A CA 1
ATOM 1208 C C . MET A 1 155 ? 8.288 -5.493 -16.877 1.00 94.31 155 MET A C 1
ATOM 1210 O O . MET A 1 155 ? 9.123 -4.814 -17.483 1.00 94.31 155 MET A O 1
ATOM 1214 N N . THR A 1 156 ? 8.281 -5.555 -15.546 1.00 91.94 156 THR A N 1
ATOM 1215 C CA . THR A 1 156 ? 9.193 -4.780 -14.686 1.00 91.94 156 THR A CA 1
ATOM 1216 C C . THR A 1 156 ? 10.666 -5.113 -14.936 1.00 91.94 156 THR A C 1
ATOM 1218 O O . THR A 1 156 ? 11.531 -4.243 -14.832 1.00 91.94 156 THR A O 1
ATOM 1221 N N . ASN A 1 157 ? 10.965 -6.356 -15.320 1.00 93.62 157 ASN A N 1
ATOM 1222 C CA . ASN A 1 157 ? 12.314 -6.803 -15.673 1.00 93.62 157 ASN A CA 1
ATOM 1223 C C . ASN A 1 157 ? 12.758 -6.398 -17.101 1.00 93.62 157 ASN A C 1
ATOM 1225 O O . ASN A 1 157 ? 13.907 -6.641 -17.467 1.00 93.62 157 ASN A O 1
ATOM 1229 N N . GLY A 1 158 ? 11.876 -5.771 -17.889 1.00 95.06 158 GLY A N 1
ATOM 1230 C CA . GLY A 1 158 ? 12.122 -5.347 -19.269 1.00 95.06 158 GLY A CA 1
ATOM 1231 C C . GLY A 1 158 ? 11.703 -6.353 -20.347 1.00 95.06 158 GLY A C 1
ATOM 1232 O O . GLY A 1 158 ? 11.788 -6.020 -21.531 1.00 95.06 158 GLY A O 1
ATOM 1233 N N . ASP A 1 159 ? 11.227 -7.541 -19.971 1.00 96.69 159 ASP A N 1
ATOM 1234 C CA . ASP A 1 159 ? 10.744 -8.538 -20.924 1.00 96.69 159 ASP A CA 1
ATOM 1235 C C . ASP A 1 159 ? 9.420 -8.109 -21.573 1.00 96.69 159 ASP A C 1
ATOM 1237 O O . ASP A 1 159 ? 8.643 -7.311 -21.041 1.00 96.69 159 ASP A O 1
ATOM 12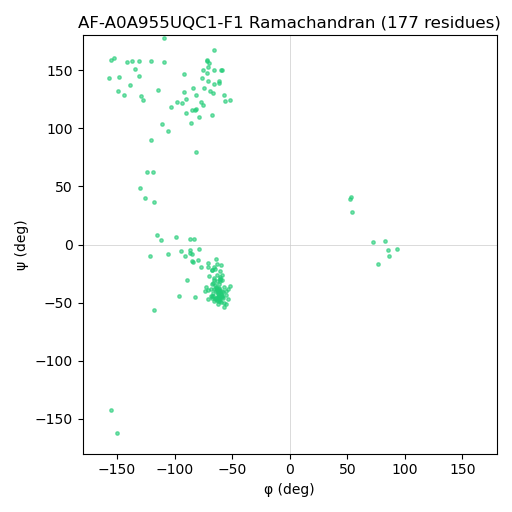41 N N . ALA A 1 160 ? 9.143 -8.648 -22.761 1.00 97.50 160 ALA A N 1
ATOM 1242 C CA . ALA A 1 160 ? 7.871 -8.420 -23.435 1.00 97.50 160 ALA A CA 1
ATOM 1243 C C . ALA A 1 160 ? 6.721 -9.049 -22.637 1.00 97.50 160 ALA A C 1
ATOM 1245 O O . ALA A 1 160 ? 6.839 -10.186 -22.190 1.00 97.50 160 ALA A O 1
ATOM 1246 N N . ILE A 1 161 ? 5.594 -8.338 -22.523 1.00 96.94 161 ILE A N 1
ATOM 1247 C CA . ILE A 1 161 ? 4.382 -8.861 -21.879 1.00 96.94 161 ILE A CA 1
ATOM 1248 C C . ILE A 1 161 ? 3.939 -10.157 -22.564 1.00 96.94 161 ILE A C 1
ATOM 1250 O O . ILE A 1 161 ? 3.746 -10.197 -23.782 1.00 96.94 161 ILE A O 1
ATOM 1254 N N . ASP A 1 162 ? 3.718 -11.193 -21.760 1.00 96.69 162 ASP A N 1
ATOM 1255 C CA . ASP A 1 162 ? 3.181 -12.470 -22.203 1.00 96.69 162 ASP A CA 1
ATOM 1256 C C . ASP A 1 162 ? 1.738 -12.690 -21.714 1.00 96.69 162 ASP A C 1
ATOM 1258 O O . ASP A 1 162 ? 1.132 -11.869 -21.013 1.00 96.69 162 ASP A O 1
ATOM 1262 N N . ALA A 1 163 ? 1.153 -13.818 -22.119 1.00 97.88 163 ALA A N 1
ATOM 1263 C CA . ALA A 1 163 ? -0.210 -14.170 -21.738 1.00 97.88 163 ALA A CA 1
ATOM 1264 C C . ALA A 1 163 ? -0.363 -14.426 -20.227 1.00 97.88 163 ALA A C 1
ATOM 1266 O O . ALA A 1 163 ? -1.448 -14.202 -19.687 1.00 97.88 163 ALA A O 1
ATOM 1267 N N . ALA A 1 164 ? 0.692 -14.888 -19.547 1.00 97.38 164 ALA A N 1
ATOM 1268 C CA . ALA A 1 164 ? 0.653 -15.179 -18.119 1.00 97.38 164 ALA A CA 1
ATOM 1269 C C . ALA A 1 164 ? 0.584 -13.882 -17.304 1.00 97.38 164 ALA A C 1
ATOM 1271 O O . ALA A 1 164 ? -0.308 -13.746 -16.463 1.00 97.38 164 ALA A O 1
ATOM 1272 N N . TYR A 1 165 ? 1.430 -12.903 -17.631 1.00 97.44 165 TYR A N 1
ATOM 1273 C CA . TYR A 1 165 ? 1.389 -11.555 -17.069 1.00 97.44 165 TYR A CA 1
ATOM 1274 C C . TYR A 1 165 ? 0.029 -10.899 -17.303 1.00 97.44 165 TYR A C 1
ATOM 1276 O O . TYR A 1 165 ? -0.602 -10.424 -16.360 1.00 97.44 165 TYR A O 1
ATOM 1284 N N . ALA A 1 166 ? -0.465 -10.908 -18.549 1.00 96.88 166 ALA A N 1
ATOM 1285 C CA . ALA A 1 166 ? -1.741 -10.276 -18.878 1.00 96.88 166 ALA A CA 1
ATOM 1286 C C . ALA A 1 166 ? -2.896 -10.895 -18.073 1.00 96.88 166 ALA A C 1
ATOM 1288 O O . ALA A 1 166 ? -3.715 -10.174 -17.502 1.00 96.88 166 ALA A O 1
ATOM 1289 N N . ALA A 1 167 ? -2.929 -12.226 -17.963 1.00 98.00 167 ALA A N 1
ATOM 1290 C CA . ALA A 1 167 ? -3.934 -12.925 -17.173 1.00 98.00 167 ALA A CA 1
ATOM 1291 C C . ALA A 1 167 ? -3.800 -12.642 -15.668 1.00 98.00 167 ALA A C 1
ATOM 1293 O O . ALA A 1 167 ? -4.816 -12.462 -14.998 1.00 98.00 167 ALA A O 1
ATOM 1294 N N . GLN A 1 168 ? -2.581 -12.605 -15.122 1.00 98.06 168 GLN A N 1
ATOM 1295 C CA . GLN A 1 168 ? -2.352 -12.297 -13.709 1.00 98.06 168 GLN A CA 1
ATOM 1296 C C . GLN A 1 168 ? -2.781 -10.868 -13.376 1.00 98.06 168 GLN A C 1
ATOM 1298 O O . GLN A 1 168 ? -3.520 -10.661 -12.410 1.00 98.06 168 GLN A O 1
ATOM 1303 N N . ARG A 1 169 ? -2.394 -9.900 -14.208 1.00 97.38 169 ARG A N 1
ATOM 1304 C CA . ARG A 1 169 ? -2.802 -8.509 -14.047 1.00 97.38 169 ARG A CA 1
ATOM 1305 C C . ARG A 1 169 ? -4.313 -8.354 -14.152 1.00 97.38 169 ARG A C 1
ATOM 1307 O O . ARG A 1 169 ? -4.898 -7.726 -13.288 1.00 97.38 169 ARG A O 1
ATOM 1314 N N . MET A 1 170 ? -4.970 -8.964 -15.139 1.00 96.94 170 MET A N 1
ATOM 1315 C CA . MET A 1 170 ? -6.432 -8.873 -15.271 1.00 96.94 170 MET A CA 1
ATOM 1316 C C . MET A 1 170 ? -7.188 -9.449 -14.067 1.00 96.94 170 MET A C 1
ATOM 1318 O O . MET A 1 170 ? -8.256 -8.948 -13.728 1.00 96.94 170 MET A O 1
ATOM 1322 N N . ARG A 1 171 ? -6.661 -10.501 -13.424 1.00 97.69 171 ARG A N 1
ATOM 1323 C CA . ARG A 1 171 ? -7.271 -11.064 -12.208 1.00 97.69 171 ARG A CA 1
ATOM 1324 C C . ARG A 1 171 ? -7.067 -10.176 -10.983 1.00 97.69 171 ARG A C 1
ATOM 1326 O O . ARG A 1 171 ? -7.979 -10.071 -10.172 1.00 97.69 171 ARG A O 1
ATOM 1333 N N . ASN A 1 172 ? -5.882 -9.584 -10.832 1.00 98.44 172 ASN A N 1
ATOM 1334 C CA . ASN A 1 172 ? -5.524 -8.811 -9.641 1.00 98.44 172 ASN A CA 1
ATOM 1335 C C . ASN A 1 172 ? -5.896 -7.326 -9.744 1.00 98.44 172 ASN A C 1
ATOM 1337 O O . ASN A 1 172 ? -6.233 -6.723 -8.734 1.00 98.44 172 ASN A O 1
ATOM 1341 N N . GLU A 1 173 ? -5.895 -6.754 -10.946 1.00 97.94 173 GLU A N 1
ATOM 1342 C CA . GLU A 1 173 ? -6.233 -5.360 -11.258 1.00 97.94 173 GLU A CA 1
ATOM 1343 C C . GLU A 1 173 ? -7.359 -5.274 -12.310 1.00 97.94 173 GLU A C 1
ATOM 1345 O O . GLU A 1 173 ? -7.151 -4.767 -13.415 1.00 97.94 173 GLU A O 1
ATOM 1350 N N . PRO A 1 174 ? -8.572 -5.779 -12.016 1.00 97.31 174 PRO A N 1
ATOM 1351 C CA . PRO A 1 174 ? -9.664 -5.815 -12.993 1.00 97.31 174 PRO A CA 1
ATOM 1352 C C . PRO A 1 174 ? -10.252 -4.432 -13.310 1.00 97.31 174 PRO A C 1
ATOM 1354 O O . PRO A 1 174 ? -10.982 -4.279 -14.290 1.00 97.31 174 PRO A O 1
ATOM 1357 N N . VAL A 1 175 ? -9.972 -3.429 -12.476 1.00 96.06 175 VAL A N 1
ATOM 1358 C CA . VAL A 1 175 ? -10.461 -2.056 -12.619 1.00 96.06 175 VAL A CA 1
ATOM 1359 C C . VAL A 1 175 ? -9.319 -1.076 -12.400 1.00 96.06 175 VAL A C 1
ATOM 1361 O O . VAL A 1 175 ? -8.398 -1.347 -11.638 1.00 96.06 175 VAL A O 1
ATOM 1364 N N . SER A 1 176 ? -9.409 0.079 -13.049 1.00 95.50 176 SER A N 1
ATOM 1365 C CA . SER A 1 176 ? -8.457 1.175 -12.910 1.00 95.50 176 SER A CA 1
ATOM 1366 C C . SER A 1 176 ? -9.206 2.471 -12.668 1.00 95.50 176 SER A C 1
ATOM 1368 O O . SER A 1 176 ? -10.260 2.695 -13.266 1.00 95.50 176 SER A O 1
ATOM 1370 N N . GLU A 1 177 ? -8.624 3.357 -11.864 1.00 94.12 177 GLU A N 1
ATOM 1371 C CA . GLU A 1 177 ? -9.042 4.755 -11.868 1.00 94.12 177 GLU A CA 1
ATOM 1372 C C . GLU A 1 177 ? -8.800 5.369 -13.257 1.00 94.12 177 GLU A C 1
ATOM 1374 O O . GLU A 1 177 ? -7.786 5.096 -13.909 1.00 94.12 177 GLU A O 1
ATOM 1379 N N . VAL A 1 178 ? -9.738 6.203 -13.700 1.00 85.81 178 VAL A N 1
ATOM 1380 C CA . VAL A 1 178 ? -9.616 7.060 -14.880 1.00 85.81 178 VAL A CA 1
ATOM 1381 C C . VAL A 1 178 ? -9.991 8.471 -14.434 1.00 85.81 178 VAL A C 1
ATOM 1383 O O . VAL A 1 178 ? -11.043 8.647 -13.819 1.00 85.81 178 VAL A O 1
ATOM 1386 N N . TYR A 1 179 ? -9.125 9.442 -14.723 1.00 67.69 179 TYR A N 1
ATOM 1387 C CA . TYR A 1 179 ? -9.315 10.862 -14.418 1.00 67.69 179 TYR A CA 1
ATOM 1388 C C . TYR A 1 179 ? -9.498 11.669 -15.703 1.00 67.69 179 TYR A C 1
ATOM 1390 O O . TYR A 1 179 ? -8.725 11.414 -16.659 1.00 67.69 179 TYR A O 1
#

Foldseek 3Di:
DFCLVVLLVPPPRPCCPPQLSCLCNDPDPVSVVVSVVVVVVCLQVLPDPDVCPDLVNQLVRLVVLLVVQQVPDDPPPDHRWSWDKAAHQHVNAGFIKIKTWPHSFFDSGQDHVSNPVFVVVNLVVQVVRVVRTTHMAIEGAPNVRRVCPNPDCAHPVRHGDDPVNVVSCCRRHVYYDDD

Sequence (179 aa):
YMGVSATVDEPGHPLRRLPLIQDLVSDDTARRQRGILAFLQSLGSGVPIPELASDEFIKPTWRRIVELANAHDEPGVFTAFVAYEYTPMPQGQNLHRNVIFRGGDVPDRPFSSLDSQNPEDLWDWLDRVRATGDDVIAIPHNGNASNGLMYASAMTNGDAIDAAYAAQRMRNEPVSEVY

Nearest PDB structures (foldseek):
  8ptk-assembly1_K  TM=3.864E-01  e=4.108E+00  Sus scrofa
  8g6d-assembly1_L  TM=2.161E-01  e=3.407E+00  Human alphaherpesvirus 1 strain 17

Radius of gyration: 17.54 Å; Cα contacts (8 Å, |Δi|>4): 254; chains: 1; bounding box: 42×43×48 Å

pLDDT: mean 93.04, std 5.93, range [67.69, 98.56]

Solvent-accessible surface area (backbone atoms only — not comparable to full-atom values): 10078 Å² total; per-residue (Å²): 123,75,55,56,71,60,40,71,74,37,92,82,38,76,64,54,74,38,68,58,48,44,21,50,72,37,91,48,65,70,43,20,49,52,24,52,48,52,54,52,51,25,41,32,69,36,49,69,58,63,90,66,66,33,64,86,55,43,28,60,44,47,48,51,49,43,53,52,17,63,76,56,43,38,91,98,80,41,86,44,64,34,63,50,78,34,59,22,20,61,91,76,25,35,57,30,25,46,35,40,37,77,48,85,55,64,74,73,60,82,85,43,25,62,78,48,64,51,65,66,64,51,44,57,48,49,57,52,43,42,73,75,46,34,51,59,38,33,32,43,40,65,49,83,54,15,79,53,60,71,74,48,84,40,43,96,90,66,47,75,70,48,72,64,55,52,52,52,44,49,65,31,41,74,51,66,68,83,133

Secondary structure (DSSP, 8-state):
--SHHHHHH-TT-GGGGSHHHHHHT-SSHHHHHHHHHHHHHHHHHT---HHHH-HHHHHHHHHHHHHHHHHT-BTTTBPPP-EEEE---GGG----EEEEESSS---SS---TTT-S-HHHHHHHHHHHHHHSS-EEEEE--GGGGTTGGG-SB-TTSPBP-HHHHHHHHHH-------